Protein AF-A0A6L9QCZ8-F1 (afdb_monomer_lite)

Secondary structure (DSSP, 8-state):
-PPPP-HHHHHHHHTTSPPPS-------TTPPPTTHHHHHHHHHHHHHS-----PPPHHHHHHHHHHHHHHHHHHHHHHHHHHHHTTT--S----TTSPPPHHHHHHHHHHS-HHHHHHHHHHHHHHHHHHHHHHHHHHHHHHHHHHHHHHHHHHHHHHHHHHHHHHHHTT-HHHHHHHHHHHHHHHHHHHHHHHHHHHHHHHHTTS-PPSS-----EE-TTT--EES--TT--HHHHHHHHHHHHHHTT-HHHHHHHHHTS-TTTHHHHHHHHHHHHHHHHHHT-

Foldseek 3Di:
DDDDDDVVVVVVVPPPDPDPPPPPPDDDDDDDDPPVVVVVVVVCCVVPDDDDPDDQDPVNVVVCVVVVVVVVVVVVVVVVVVVVVPVPDDDDDDDDPDDDDPVRVVVVLVPDDPVVNVVVVVVVVVVVVVVVVVVVVVVVVVVVVVVVVVCVVCVVLLVLLVVLLVCLLVVNLVVSLVSVVVQCVVPNVVSLLSSLLNLLVLLVVLDPDDPDQDADWDQDPVVRDIHNDCPPPDPLLVLLVQLSRCSVRVVPVSNVVSQVPADPVCNSSNSSNNSNVSSVSNVVSD

Sequence (286 aa):
MAEPVDLDAVAQLLTGLPRGPWHVEYFGDEGYPQRVCNDAAIVVADTHQGGTGLRPTPEFIAAARTLVPRMADEIAALRAEVARLRAGEADDPGHENTEPTPAQWIRRWNDLPPERRLQVAAAREQNARTAYDCFLRNHEGQIAELRGRVEELQQPVRDAALAALDTMRAGHHAATDRALNQLRAQHGMAGITTALMHWCDAALDRMPIQDGPVRLSWVDTETGRIQDTDAGVPITERWACRLLTARANDDRDMFLDLIKAVPDEAIGAHVGAMVQMAACIIQEAA

pLDDT: mean 76.37, std 21.93, range [32.81, 98.19]

Structure (mmCIF, N/CA/C/O backbone):
data_AF-A0A6L9QCZ8-F1
#
_entry.id   AF-A0A6L9QCZ8-F1
#
loop_
_atom_site.group_PDB
_atom_site.id
_atom_site.type_symbol
_atom_site.label_atom_id
_atom_site.label_alt_id
_atom_site.label_comp_id
_atom_site.label_asym_id
_atom_site.label_entity_id
_atom_site.label_seq_id
_atom_site.pdbx_PDB_ins_code
_atom_site.Cartn_x
_atom_site.Cartn_y
_atom_site.Cartn_z
_atom_site.occupancy
_atom_site.B_iso_or_equiv
_atom_site.auth_seq_id
_atom_site.auth_comp_id
_atom_site.auth_asym_id
_atom_site.auth_atom_id
_atom_site.pdbx_PDB_model_num
ATOM 1 N N . MET A 1 1 ? -12.803 27.664 -29.468 1.00 37.38 1 MET A N 1
ATOM 2 C CA . MET A 1 1 ? -11.620 27.747 -30.348 1.00 37.38 1 MET A CA 1
ATOM 3 C C . MET A 1 1 ? -10.428 27.966 -29.447 1.00 37.38 1 MET A C 1
ATOM 5 O O . MET A 1 1 ? -10.410 28.979 -28.765 1.00 37.38 1 MET A O 1
ATOM 9 N N . ALA A 1 2 ? -9.540 26.981 -29.349 1.00 35.41 2 ALA A N 1
ATOM 10 C CA . ALA A 1 2 ? -8.298 27.119 -28.597 1.00 35.41 2 ALA A CA 1
ATOM 11 C C . ALA A 1 2 ? -7.229 27.699 -29.529 1.00 35.41 2 ALA A C 1
ATOM 13 O O . ALA A 1 2 ? -7.217 27.362 -30.715 1.00 35.41 2 ALA A O 1
ATOM 14 N N . GLU A 1 3 ? -6.386 28.588 -29.014 1.00 34.88 3 GLU A N 1
ATOM 15 C CA . GLU A 1 3 ? -5.249 29.099 -29.775 1.00 34.88 3 GLU A CA 1
ATOM 16 C C . GLU A 1 3 ? -4.251 27.972 -30.088 1.00 34.88 3 GLU A C 1
ATOM 18 O O . GLU A 1 3 ? -4.075 27.060 -29.273 1.00 34.88 3 GLU A O 1
ATOM 23 N N . PRO A 1 4 ? -3.617 28.004 -31.274 1.00 46.16 4 PRO A N 1
ATOM 24 C CA . PRO A 1 4 ? -2.570 27.058 -31.625 1.00 46.16 4 PRO A CA 1
ATOM 25 C C . PRO A 1 4 ? -1.351 27.258 -30.719 1.00 46.16 4 PRO A C 1
ATOM 27 O O . PRO A 1 4 ? -0.946 28.382 -30.434 1.00 46.16 4 PRO A O 1
ATOM 30 N N . VAL A 1 5 ? -0.775 26.144 -30.271 1.00 41.34 5 VAL A N 1
ATOM 31 C CA . VAL A 1 5 ? 0.415 26.139 -29.418 1.00 41.34 5 VAL A CA 1
ATOM 32 C C . VAL A 1 5 ? 1.623 26.597 -30.227 1.00 41.34 5 VAL A C 1
ATOM 34 O O . VAL A 1 5 ? 1.914 26.047 -31.289 1.00 41.34 5 VAL A O 1
ATOM 37 N N . ASP A 1 6 ? 2.329 27.587 -29.694 1.00 57.25 6 ASP A N 1
ATOM 38 C CA . ASP A 1 6 ? 3.583 28.091 -30.238 1.00 57.25 6 ASP A CA 1
ATOM 39 C C . ASP A 1 6 ? 4.725 27.112 -29.918 1.00 57.25 6 ASP A C 1
ATOM 41 O O . ASP A 1 6 ? 5.198 27.002 -28.783 1.00 57.25 6 ASP A O 1
ATOM 45 N N . LEU A 1 7 ? 5.134 26.355 -30.933 1.00 44.28 7 LEU A N 1
ATOM 46 C CA . LEU A 1 7 ? 6.154 25.314 -30.821 1.00 44.28 7 LEU A CA 1
ATOM 47 C C . LEU A 1 7 ? 7.559 25.892 -30.596 1.00 44.28 7 LEU A C 1
ATOM 49 O O . LEU A 1 7 ? 8.403 25.214 -30.005 1.00 44.28 7 LEU A O 1
ATOM 53 N N . ASP A 1 8 ?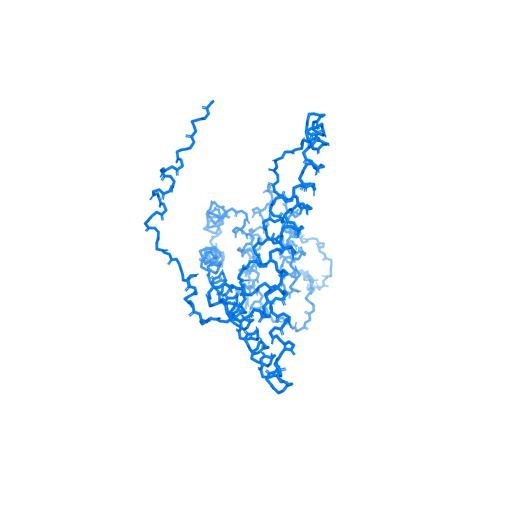 7.795 27.148 -30.978 1.00 53.41 8 ASP A N 1
ATOM 54 C CA . ASP A 1 8 ? 9.079 27.814 -30.764 1.00 53.41 8 ASP A CA 1
ATOM 55 C C . ASP A 1 8 ? 9.232 28.252 -29.298 1.00 53.41 8 ASP A C 1
ATOM 57 O O . ASP A 1 8 ? 10.318 28.138 -28.720 1.00 53.41 8 ASP A O 1
ATOM 61 N N . ALA A 1 9 ? 8.130 28.635 -28.641 1.00 47.19 9 ALA A N 1
ATOM 62 C CA . ALA A 1 9 ? 8.101 28.907 -27.201 1.00 47.19 9 ALA A CA 1
ATOM 63 C C . ALA A 1 9 ? 8.376 27.642 -26.361 1.00 47.19 9 ALA A C 1
ATOM 65 O O . ALA A 1 9 ? 9.072 27.693 -25.342 1.00 47.19 9 ALA A O 1
ATOM 66 N N . VAL A 1 10 ? 7.883 26.484 -26.814 1.00 41.53 10 VAL A N 1
ATOM 67 C CA . VAL A 1 10 ? 8.167 25.182 -26.187 1.00 41.53 10 VAL A CA 1
ATOM 68 C C . VAL A 1 10 ? 9.637 24.799 -26.368 1.00 41.53 10 VAL A C 1
ATOM 70 O O . VAL A 1 10 ? 10.276 24.360 -25.412 1.00 41.53 10 VAL A O 1
ATOM 73 N N . ALA A 1 11 ? 10.208 25.014 -27.555 1.00 46.44 11 ALA A N 1
ATOM 74 C CA . ALA A 1 11 ? 11.626 24.766 -27.804 1.00 46.44 11 ALA A CA 1
ATOM 75 C C . ALA A 1 11 ? 12.533 25.655 -26.930 1.00 46.44 11 ALA A C 1
ATOM 77 O O . ALA A 1 11 ? 13.519 25.167 -26.374 1.00 46.44 11 ALA A O 1
ATOM 78 N N . GLN A 1 12 ? 12.163 26.925 -26.725 1.00 49.88 12 GLN A N 1
ATOM 79 C CA . GLN A 1 12 ? 12.896 27.850 -25.853 1.00 49.88 12 GLN A CA 1
ATOM 80 C C . GLN A 1 12 ? 12.867 27.453 -24.370 1.00 49.88 12 GLN A C 1
ATOM 82 O O . GLN A 1 12 ? 13.891 27.571 -23.690 1.00 49.88 12 GLN A O 1
ATOM 87 N N . LEU A 1 13 ? 11.740 26.929 -23.877 1.00 44.09 13 LEU A N 1
ATOM 88 C CA . LEU A 1 13 ? 11.602 26.421 -22.505 1.00 44.09 13 LEU A CA 1
ATOM 89 C C . LEU A 1 13 ? 12.536 25.235 -22.205 1.00 44.09 13 LEU A C 1
ATOM 91 O O . LEU A 1 13 ? 12.934 25.035 -21.058 1.00 44.09 13 LEU A O 1
ATOM 95 N N . LEU A 1 14 ? 12.926 24.474 -23.230 1.00 42.50 14 LEU A N 1
ATOM 96 C CA . LEU A 1 14 ? 13.783 23.294 -23.090 1.00 42.50 14 LEU A CA 1
ATOM 97 C C . LEU A 1 14 ? 15.286 23.613 -23.154 1.00 42.50 14 LEU A C 1
ATOM 99 O O . LEU A 1 14 ? 16.105 22.793 -22.741 1.00 42.50 14 LEU A O 1
ATOM 103 N N . THR A 1 15 ? 15.670 24.811 -23.603 1.00 45.53 15 THR A N 1
ATOM 104 C CA . THR A 1 15 ? 17.081 25.206 -23.792 1.00 45.53 15 THR A CA 1
ATOM 105 C C . THR A 1 15 ? 17.874 25.452 -22.498 1.00 45.53 15 THR A C 1
ATOM 107 O O . THR A 1 15 ? 19.088 25.624 -22.565 1.00 45.53 15 THR A O 1
ATOM 110 N N . GLY A 1 16 ? 17.228 25.456 -21.326 1.00 39.44 16 GLY A N 1
ATOM 111 C CA . GLY A 1 16 ? 17.861 25.722 -20.022 1.00 39.44 16 GLY A CA 1
ATOM 112 C C . GLY A 1 16 ? 17.813 24.566 -19.019 1.00 39.44 16 GLY A C 1
ATOM 113 O O . GLY A 1 16 ? 18.278 24.722 -17.890 1.00 39.44 16 GLY A O 1
ATOM 114 N N . LEU A 1 17 ? 17.248 23.416 -19.396 1.00 34.69 17 LEU A N 1
ATOM 115 C CA . LEU A 1 17 ? 17.183 22.253 -18.513 1.00 34.69 17 LEU A CA 1
ATOM 116 C C . LEU A 1 17 ? 18.545 21.537 -18.503 1.00 34.69 17 LEU A C 1
ATOM 118 O O . LEU A 1 17 ? 19.056 21.202 -19.577 1.00 34.69 17 LEU A O 1
ATOM 122 N N . PRO A 1 18 ? 19.158 21.284 -17.329 1.00 36.62 18 PRO A N 1
ATOM 123 C CA . PRO A 1 18 ? 20.393 20.518 -17.266 1.00 36.62 18 PRO A CA 1
ATOM 124 C C . PRO A 1 18 ? 20.124 19.124 -17.830 1.00 36.62 18 PRO A C 1
ATOM 126 O O . PRO A 1 18 ? 19.241 18.401 -17.364 1.00 36.62 18 PRO A O 1
ATOM 129 N N . ARG A 1 19 ? 20.873 18.761 -18.874 1.00 42.38 19 ARG A N 1
ATOM 130 C CA . ARG A 1 19 ? 20.818 17.422 -19.459 1.00 42.38 19 ARG A CA 1
ATOM 131 C C . ARG A 1 19 ? 21.180 16.425 -18.356 1.00 42.38 19 ARG A C 1
ATOM 133 O O . ARG A 1 19 ? 22.283 16.483 -17.820 1.00 42.38 19 ARG A O 1
ATOM 140 N N . GLY A 1 20 ? 20.236 15.556 -17.988 1.00 38.66 20 GLY A N 1
ATOM 141 C CA . GLY A 1 20 ? 20.477 14.467 -17.037 1.00 38.66 20 GLY A CA 1
ATOM 142 C C . GLY A 1 20 ? 21.581 13.512 -17.527 1.00 38.66 20 GLY A C 1
ATOM 143 O O . GLY A 1 20 ? 21.988 13.603 -18.686 1.00 38.66 20 GLY A O 1
ATOM 144 N N . PRO A 1 21 ? 22.051 12.571 -16.687 1.00 36.91 21 PRO A N 1
ATOM 145 C CA . PRO A 1 21 ? 23.281 11.784 -16.887 1.00 36.91 21 PRO A CA 1
ATOM 146 C C . PRO A 1 21 ? 23.244 10.761 -18.046 1.00 36.91 21 PRO A C 1
ATOM 148 O O . PRO A 1 21 ? 24.062 9.851 -18.107 1.00 36.91 21 PRO A O 1
ATOM 151 N N . TRP A 1 22 ? 22.325 10.903 -18.998 1.00 40.84 22 TRP A N 1
ATOM 152 C CA . TRP A 1 22 ? 22.098 9.975 -20.109 1.00 40.84 22 TRP A CA 1
ATOM 153 C C . TRP A 1 22 ? 22.944 10.262 -21.354 1.00 40.84 22 TRP A C 1
ATOM 155 O O . TRP A 1 22 ? 22.643 9.758 -22.434 1.00 40.84 22 TRP A O 1
ATOM 165 N N . HIS A 1 23 ? 24.021 11.035 -21.224 1.00 34.97 23 HIS A N 1
ATOM 166 C CA . HIS A 1 23 ? 25.076 11.031 -22.231 1.00 34.97 23 HIS A CA 1
ATOM 167 C C . HIS A 1 23 ? 26.063 9.916 -21.883 1.00 34.97 23 HIS A C 1
ATOM 169 O O . HIS A 1 23 ? 27.012 10.115 -21.132 1.00 34.97 23 HIS A O 1
ATOM 175 N N . VAL A 1 24 ? 25.832 8.724 -22.436 1.00 32.81 24 VAL A N 1
ATOM 176 C CA . VAL A 1 24 ? 26.915 7.750 -22.585 1.00 32.81 24 VAL A CA 1
ATOM 177 C C . VAL A 1 24 ? 27.852 8.340 -23.633 1.00 32.81 24 VAL A C 1
ATOM 179 O O . VAL A 1 24 ? 27.564 8.309 -24.830 1.00 32.81 24 VAL A O 1
ATOM 182 N N . GLU A 1 25 ? 28.930 8.973 -23.178 1.00 33.19 25 GLU A N 1
ATOM 183 C CA . GLU A 1 25 ? 30.043 9.312 -24.052 1.00 33.19 25 GLU A CA 1
ATOM 184 C C . GLU A 1 25 ? 30.599 8.019 -24.658 1.00 33.19 25 GLU A C 1
ATOM 186 O O . GLU A 1 25 ? 30.837 7.030 -23.966 1.00 33.19 25 GLU A O 1
ATOM 191 N N . TYR A 1 26 ? 30.713 8.046 -25.984 1.00 35.44 26 TYR A N 1
ATOM 192 C CA . TYR A 1 26 ? 31.486 7.161 -26.848 1.00 35.44 26 TYR A CA 1
ATOM 193 C C . TYR A 1 26 ? 32.427 6.178 -26.125 1.00 35.44 26 TYR A C 1
ATOM 195 O O . TYR A 1 26 ? 33.439 6.576 -25.553 1.00 35.44 26 TYR A O 1
ATOM 203 N N . PHE A 1 27 ? 32.178 4.878 -26.292 1.00 34.16 27 PHE A N 1
ATOM 204 C CA . PHE A 1 27 ? 33.212 3.851 -26.152 1.00 34.16 27 PHE A CA 1
ATOM 205 C C . PHE A 1 27 ? 33.521 3.251 -27.530 1.00 34.16 27 PHE A C 1
ATOM 207 O O . PHE A 1 27 ? 32.995 2.201 -27.880 1.00 34.16 27 PHE A O 1
ATOM 214 N N . GLY A 1 28 ? 34.391 3.935 -28.283 1.00 36.78 28 GLY A N 1
ATOM 215 C CA . GLY A 1 28 ? 35.202 3.380 -29.378 1.00 36.78 28 GLY A CA 1
ATOM 216 C C . GLY A 1 28 ? 34.497 2.925 -30.667 1.00 36.78 28 GLY A C 1
ATOM 217 O O . GLY A 1 28 ? 33.321 2.573 -30.692 1.00 36.78 28 GLY A O 1
ATOM 218 N N . ASP A 1 29 ? 35.279 2.886 -31.747 1.00 35.28 29 ASP A N 1
ATOM 219 C CA . ASP A 1 29 ? 34.867 2.738 -33.155 1.00 35.28 29 ASP A CA 1
ATOM 220 C C . ASP A 1 29 ? 34.261 1.370 -33.567 1.00 35.28 29 ASP A C 1
ATOM 222 O O . ASP A 1 29 ? 34.175 1.064 -34.754 1.00 35.28 29 ASP A O 1
ATOM 226 N N . GLU A 1 30 ? 33.802 0.526 -32.632 1.00 42.16 30 GLU A N 1
ATOM 227 C CA . GLU A 1 30 ? 33.241 -0.804 -32.955 1.00 42.16 30 GLU A CA 1
ATOM 228 C C . GLU A 1 30 ? 31.900 -1.158 -32.261 1.00 42.16 30 GLU A C 1
ATOM 230 O O . GLU A 1 30 ? 31.496 -2.328 -32.221 1.00 42.16 30 GLU A O 1
ATOM 235 N N . GLY A 1 31 ? 31.143 -0.192 -31.737 1.00 35.81 31 GLY A N 1
ATOM 236 C CA . GLY A 1 31 ? 29.788 -0.423 -31.200 1.00 35.81 31 GLY A CA 1
ATOM 237 C C . GLY A 1 31 ? 28.705 -0.540 -32.288 1.00 35.81 31 GLY A C 1
ATOM 238 O O . GLY A 1 31 ? 28.687 0.250 -33.219 1.00 35.81 31 GLY A O 1
ATOM 239 N N . TYR A 1 32 ? 27.789 -1.514 -32.182 1.00 37.22 32 TYR A N 1
ATOM 240 C CA . TYR A 1 32 ? 26.568 -1.577 -33.014 1.00 37.22 32 TYR A CA 1
ATOM 241 C C . TYR A 1 32 ? 25.537 -0.535 -32.507 1.00 37.22 32 TYR A C 1
ATOM 243 O O . TYR A 1 32 ? 25.507 -0.270 -31.301 1.00 37.22 32 TYR A O 1
ATOM 251 N N . PRO A 1 33 ? 24.669 0.024 -33.369 1.00 40.56 33 PRO A N 1
ATOM 252 C CA . PRO A 1 33 ? 23.825 1.178 -33.060 1.00 40.56 33 PRO A CA 1
ATOM 253 C C . PRO A 1 33 ? 22.675 0.877 -32.094 1.00 40.56 33 PRO A C 1
ATOM 255 O O . PRO A 1 33 ? 21.967 -0.125 -32.202 1.00 40.56 33 PRO A O 1
ATOM 258 N N . GLN A 1 34 ? 22.381 1.869 -31.252 1.00 37.72 34 GLN A N 1
ATOM 259 C CA . GLN A 1 34 ? 21.187 2.035 -30.408 1.00 37.72 34 GLN A CA 1
ATOM 260 C C . GLN A 1 34 ? 19.823 2.026 -31.154 1.00 37.72 34 GLN A C 1
ATOM 262 O O . GLN A 1 34 ? 18.820 2.476 -30.604 1.00 37.72 34 GLN A O 1
ATOM 267 N N . ARG A 1 35 ? 19.723 1.537 -32.398 1.00 41.06 35 ARG A N 1
ATOM 268 C CA . ARG A 1 35 ? 18.498 1.667 -33.217 1.00 41.06 35 ARG A CA 1
ATOM 269 C C . ARG A 1 35 ? 17.510 0.504 -33.118 1.00 41.06 35 ARG A C 1
ATOM 271 O O . ARG A 1 35 ? 16.327 0.710 -33.351 1.00 41.06 35 ARG A O 1
ATOM 278 N N . VAL A 1 36 ? 17.921 -0.677 -32.655 1.00 36.06 36 VAL A N 1
ATOM 279 C CA . VAL A 1 36 ? 16.995 -1.827 -32.555 1.00 36.06 36 VAL A CA 1
ATOM 280 C C . VAL A 1 36 ? 15.983 -1.672 -31.407 1.00 36.06 36 VAL A C 1
ATOM 282 O O . VAL A 1 36 ? 14.857 -2.151 -31.513 1.00 36.06 36 VAL A O 1
ATOM 285 N N . CYS A 1 37 ? 16.323 -0.939 -30.343 1.00 33.62 37 CYS A N 1
ATOM 286 C CA . CYS A 1 37 ? 15.394 -0.709 -29.231 1.00 33.62 37 CYS A CA 1
ATOM 287 C C . CYS A 1 37 ? 14.436 0.475 -29.457 1.00 33.62 37 CYS A C 1
ATOM 289 O O . CYS A 1 37 ? 13.433 0.565 -28.756 1.00 33.62 37 CYS A O 1
ATOM 291 N N . ASN A 1 38 ? 14.706 1.355 -30.431 1.00 38.62 38 ASN A N 1
ATOM 292 C CA . ASN A 1 38 ? 13.861 2.525 -30.699 1.00 38.62 38 ASN A CA 1
ATOM 293 C C . ASN A 1 38 ? 12.813 2.254 -31.796 1.00 38.62 38 ASN A C 1
ATOM 295 O O . ASN A 1 38 ? 11.677 2.704 -31.676 1.00 38.62 38 ASN A O 1
ATOM 299 N N . ASP A 1 39 ? 13.123 1.427 -32.799 1.00 40.47 39 ASP A N 1
ATOM 300 C CA . ASP A 1 39 ? 12.181 1.142 -33.895 1.00 40.47 39 ASP A CA 1
ATOM 301 C C . ASP A 1 39 ? 11.021 0.225 -33.460 1.00 40.47 39 ASP A C 1
ATOM 303 O O . ASP A 1 39 ? 9.885 0.407 -33.894 1.00 40.47 39 ASP A O 1
ATOM 307 N N . ALA A 1 40 ? 11.251 -0.704 -32.525 1.00 35.16 40 ALA A N 1
ATOM 308 C CA . ALA A 1 40 ? 10.175 -1.507 -31.935 1.00 35.16 40 ALA A CA 1
ATOM 309 C C . ALA A 1 40 ? 9.272 -0.678 -30.998 1.00 35.16 40 ALA A C 1
ATOM 311 O O . ALA A 1 40 ? 8.071 -0.928 -30.924 1.00 35.16 40 ALA A O 1
ATOM 312 N N . ALA A 1 41 ? 9.824 0.337 -30.325 1.00 38.56 41 ALA A N 1
ATOM 313 C CA . ALA A 1 41 ? 9.064 1.236 -29.460 1.00 38.56 41 ALA A CA 1
ATOM 314 C C . ALA A 1 41 ? 8.231 2.251 -30.266 1.00 38.56 41 ALA A C 1
ATOM 316 O O . ALA A 1 41 ? 7.095 2.525 -29.890 1.00 38.56 41 ALA A O 1
ATOM 317 N N . ILE A 1 42 ? 8.743 2.739 -31.404 1.00 41.84 42 ILE A N 1
ATOM 318 C CA . ILE A 1 42 ? 8.018 3.618 -32.340 1.00 41.84 42 ILE A CA 1
ATOM 319 C C . ILE A 1 42 ? 6.903 2.856 -33.059 1.00 41.84 42 ILE A C 1
ATOM 321 O O . ILE A 1 42 ? 5.784 3.353 -33.138 1.00 41.84 42 ILE A O 1
ATOM 325 N N . VAL A 1 43 ? 7.154 1.618 -33.495 1.00 41.38 43 VAL A N 1
ATOM 326 C CA . VAL A 1 43 ? 6.102 0.780 -34.085 1.00 41.38 43 VAL A CA 1
ATOM 327 C C . VAL A 1 43 ? 5.024 0.460 -33.043 1.00 41.38 43 VAL A C 1
ATOM 329 O O . VAL A 1 43 ? 3.846 0.584 -33.350 1.00 41.38 43 VAL A O 1
ATOM 332 N N . VAL A 1 44 ? 5.362 0.144 -31.787 1.00 38.59 44 VAL A N 1
ATOM 333 C CA . VAL A 1 44 ? 4.360 -0.122 -30.730 1.00 38.59 44 VAL A CA 1
ATOM 334 C C . VAL A 1 44 ? 3.612 1.147 -30.283 1.00 38.59 44 VAL A C 1
ATOM 336 O O . VAL A 1 44 ? 2.414 1.067 -29.999 1.00 38.59 44 VAL A O 1
ATOM 339 N N . ALA A 1 45 ? 4.261 2.315 -30.290 1.00 39.94 45 ALA A N 1
ATOM 340 C CA . ALA A 1 45 ? 3.619 3.604 -30.023 1.00 39.94 45 ALA A CA 1
ATOM 341 C C . ALA A 1 45 ? 2.618 3.998 -31.129 1.00 39.94 45 ALA A C 1
ATOM 343 O O . ALA A 1 45 ? 1.484 4.356 -30.807 1.00 39.94 45 ALA A O 1
ATOM 344 N N . ASP A 1 46 ? 2.974 3.824 -32.409 1.00 44.53 46 ASP A N 1
ATOM 345 C CA . ASP A 1 46 ? 2.067 4.052 -33.550 1.0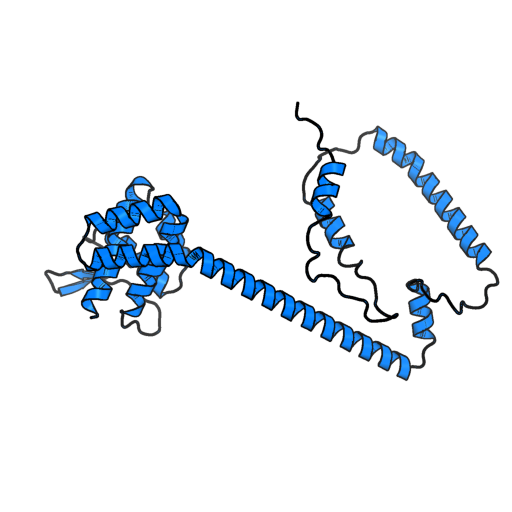0 44.53 46 ASP A CA 1
ATOM 346 C C . ASP A 1 46 ? 0.920 3.031 -33.604 1.00 44.53 46 ASP A C 1
ATOM 348 O O . ASP A 1 46 ? -0.179 3.336 -34.071 1.00 44.53 46 ASP A O 1
ATOM 352 N N . THR A 1 47 ? 1.141 1.812 -33.101 1.00 44.56 47 THR A N 1
ATOM 353 C CA . THR A 1 47 ? 0.121 0.756 -33.165 1.00 44.56 47 THR A CA 1
ATOM 354 C C . THR A 1 47 ? -0.938 0.886 -32.058 1.00 44.56 47 THR A C 1
ATOM 356 O O . THR A 1 47 ? -2.073 0.447 -32.258 1.00 44.56 47 THR A O 1
ATOM 359 N N . HIS A 1 48 ? -0.626 1.475 -30.891 1.00 43.19 48 HIS A N 1
ATOM 360 C CA . HIS A 1 48 ? -1.474 1.295 -29.698 1.00 43.19 48 HIS A CA 1
ATOM 361 C C . HIS A 1 48 ? -1.830 2.532 -28.865 1.00 43.19 48 HIS A C 1
ATOM 363 O O . HIS A 1 48 ? -2.512 2.372 -27.851 1.00 43.19 48 HIS A O 1
ATOM 369 N N . GLN A 1 49 ? -1.510 3.758 -29.294 1.00 42.62 49 GLN A N 1
ATOM 370 C CA . GLN A 1 49 ? -2.013 4.965 -28.614 1.00 42.62 49 GLN A CA 1
ATOM 371 C C . GLN A 1 49 ? -2.689 5.983 -29.553 1.00 42.62 49 GLN A C 1
ATOM 373 O O . GLN A 1 49 ? -2.299 7.135 -29.649 1.00 42.62 49 GLN A O 1
ATOM 378 N N . GLY A 1 50 ? -3.784 5.545 -30.188 1.00 40.75 50 GLY A N 1
ATOM 379 C CA . GLY A 1 50 ? -5.018 6.334 -30.337 1.00 40.75 50 GLY A CA 1
ATOM 380 C C . GLY A 1 50 ? -5.016 7.616 -31.185 1.00 40.75 50 GLY A C 1
ATOM 381 O O . GLY A 1 50 ? -4.873 8.715 -30.662 1.00 40.75 50 GLY A O 1
ATOM 382 N N . GLY A 1 51 ? -5.432 7.472 -32.450 1.00 41.72 51 GLY A N 1
ATOM 383 C CA . GLY A 1 51 ? -6.093 8.518 -33.246 1.00 41.72 51 GLY A CA 1
ATOM 384 C C . GLY A 1 51 ? -5.760 8.393 -34.735 1.00 41.72 51 GLY A C 1
ATOM 385 O O . GLY A 1 51 ? -4.830 9.014 -35.214 1.00 41.72 51 GLY A O 1
ATOM 386 N N . THR A 1 52 ? -6.465 7.626 -35.562 1.00 43.09 52 THR A N 1
ATOM 387 C CA . THR A 1 52 ? -7.892 7.770 -35.863 1.00 43.09 52 THR A CA 1
ATOM 388 C C . THR A 1 52 ? -8.376 6.531 -36.621 1.00 43.09 52 THR A C 1
ATOM 390 O O . THR A 1 52 ? -7.693 6.009 -37.500 1.00 43.09 52 THR A O 1
ATOM 393 N N . GLY A 1 53 ? -9.580 6.058 -36.302 1.00 46.06 53 GLY A N 1
ATOM 394 C CA . GLY A 1 53 ? -10.268 5.024 -37.071 1.00 46.06 53 GLY A CA 1
ATOM 395 C C . GLY A 1 53 ? -10.694 5.525 -38.451 1.00 46.06 53 GLY A C 1
ATOM 396 O O . GLY A 1 53 ? -11.868 5.816 -38.667 1.00 46.06 53 GLY A O 1
ATOM 397 N N . LEU A 1 54 ? -9.760 5.602 -39.395 1.00 40.81 54 LEU A N 1
ATOM 398 C CA . LEU A 1 54 ? -10.058 5.850 -40.800 1.00 40.81 54 LEU A CA 1
ATOM 399 C C . LEU A 1 54 ? -9.913 4.545 -41.582 1.00 40.81 54 LEU A C 1
ATOM 401 O O . LEU A 1 54 ? -8.822 4.003 -41.745 1.00 40.81 54 LEU A O 1
ATOM 405 N N . ARG A 1 55 ? -11.040 4.039 -42.098 1.00 45.88 55 ARG A N 1
ATOM 406 C CA . ARG A 1 55 ? -11.002 3.100 -43.226 1.00 45.88 55 ARG A CA 1
ATOM 407 C C . ARG A 1 55 ? -10.258 3.801 -44.372 1.00 45.88 55 ARG A C 1
ATOM 409 O O . ARG A 1 55 ? -10.570 4.967 -44.623 1.00 45.88 55 ARG A O 1
ATOM 416 N N . PRO A 1 56 ? -9.314 3.136 -45.063 1.00 51.47 56 PRO A N 1
ATOM 417 C CA . PRO A 1 56 ? -8.607 3.754 -46.176 1.00 51.47 56 PRO A CA 1
ATOM 418 C C . PRO A 1 56 ? -9.633 4.234 -47.200 1.00 51.47 56 PRO A C 1
ATOM 420 O O . PRO A 1 56 ? -10.496 3.465 -47.634 1.00 51.47 56 PRO A O 1
ATOM 423 N N . THR A 1 57 ? -9.586 5.523 -47.526 1.00 57.06 57 THR A N 1
ATOM 424 C CA . THR A 1 57 ? -10.564 6.106 -48.440 1.00 57.06 57 THR A CA 1
ATOM 425 C C . THR A 1 57 ? -10.334 5.554 -49.855 1.00 57.06 57 THR A C 1
ATOM 427 O O . THR A 1 57 ? -9.212 5.143 -50.186 1.00 57.06 57 THR A O 1
ATOM 430 N N . PRO A 1 58 ? -11.366 5.503 -50.717 1.00 60.56 58 PRO A N 1
ATOM 431 C CA . PRO A 1 58 ? -11.207 5.080 -52.109 1.00 60.56 58 PRO A CA 1
ATOM 432 C C . PRO A 1 58 ? -10.088 5.834 -52.846 1.00 60.56 58 PRO A C 1
ATOM 434 O O . PRO A 1 58 ? -9.404 5.245 -53.683 1.00 60.56 58 PRO A O 1
ATOM 437 N N . GLU A 1 59 ? -9.842 7.095 -52.485 1.00 56.56 59 GLU A N 1
ATOM 438 C CA . GLU A 1 59 ? -8.763 7.921 -53.030 1.00 56.56 59 GLU A CA 1
ATOM 439 C C . GLU A 1 59 ? -7.373 7.431 -52.597 1.00 56.56 59 GLU A C 1
ATOM 441 O O . GLU A 1 59 ? -6.470 7.365 -53.430 1.00 56.56 59 GLU A O 1
ATOM 446 N N . PHE A 1 60 ? -7.197 7.008 -51.337 1.00 56.09 60 PHE A N 1
ATOM 447 C CA . PHE A 1 60 ? -5.943 6.403 -50.867 1.00 56.09 60 PHE A CA 1
ATOM 448 C C . PHE A 1 60 ? -5.650 5.084 -51.596 1.00 56.09 60 PHE A C 1
ATOM 450 O O . PHE A 1 60 ? -4.525 4.841 -52.031 1.00 56.09 60 PHE A O 1
ATOM 457 N N . ILE A 1 61 ? -6.675 4.250 -51.800 1.00 57.34 61 ILE A N 1
ATOM 458 C CA . ILE A 1 61 ? -6.541 2.975 -52.522 1.00 57.34 61 ILE A CA 1
ATOM 459 C C . ILE A 1 61 ? -6.207 3.217 -54.002 1.00 57.34 61 ILE A C 1
ATOM 461 O O . ILE A 1 61 ? -5.371 2.512 -54.569 1.00 57.34 61 ILE A O 1
ATOM 465 N N . ALA A 1 62 ? -6.827 4.217 -54.633 1.00 60.66 62 ALA A N 1
ATOM 466 C CA . ALA A 1 62 ? -6.534 4.592 -56.013 1.00 60.66 62 ALA A CA 1
ATOM 467 C C . ALA A 1 62 ? -5.105 5.141 -56.169 1.00 60.66 62 ALA A C 1
ATOM 469 O O . ALA A 1 62 ? -4.386 4.706 -57.069 1.00 60.66 62 ALA A O 1
ATOM 470 N N . ALA A 1 63 ? -4.659 6.010 -55.255 1.00 52.09 63 ALA A N 1
ATOM 471 C CA . ALA A 1 63 ? -3.301 6.548 -55.250 1.00 52.09 63 ALA A CA 1
ATOM 472 C C . ALA A 1 63 ? -2.247 5.452 -55.017 1.00 52.09 63 ALA A C 1
ATOM 474 O O . ALA A 1 63 ? -1.257 5.379 -55.748 1.00 52.09 63 ALA A O 1
ATOM 475 N N . ALA A 1 64 ? -2.485 4.539 -54.069 1.00 48.38 64 ALA A N 1
ATOM 476 C CA . ALA A 1 64 ? -1.592 3.413 -53.802 1.00 48.38 64 ALA A CA 1
ATOM 477 C C . ALA A 1 64 ? -1.460 2.476 -55.017 1.00 48.38 64 ALA A C 1
ATOM 479 O O . ALA A 1 64 ? -0.355 2.048 -55.347 1.00 48.38 64 ALA A O 1
ATOM 480 N N . ARG A 1 65 ? -2.556 2.218 -55.747 1.00 58.06 65 ARG A N 1
ATOM 481 C CA . ARG A 1 65 ? -2.539 1.397 -56.975 1.00 58.06 65 ARG A CA 1
ATOM 482 C C . ARG A 1 65 ? -1.689 1.989 -58.098 1.00 58.06 65 ARG A C 1
ATOM 484 O O . ARG A 1 65 ? -1.189 1.232 -58.921 1.00 58.06 65 ARG A O 1
ATOM 491 N N . THR A 1 66 ? -1.510 3.307 -58.127 1.00 60.59 66 THR A N 1
ATOM 492 C CA . THR A 1 66 ? -0.642 3.981 -59.104 1.00 60.59 66 THR A CA 1
ATOM 493 C C . THR A 1 66 ? 0.790 4.172 -58.615 1.00 60.59 66 THR A C 1
ATOM 495 O O . THR A 1 66 ? 1.727 4.064 -59.402 1.00 60.59 66 THR A O 1
ATOM 498 N N . LEU A 1 67 ? 0.979 4.439 -57.321 1.00 49.09 67 LEU A N 1
ATOM 499 C CA . LEU A 1 67 ? 2.287 4.777 -56.766 1.00 49.09 67 LEU A CA 1
ATOM 500 C C . LEU A 1 67 ? 3.151 3.530 -56.547 1.00 49.09 67 LEU A C 1
ATOM 502 O O . LEU A 1 67 ? 4.345 3.552 -56.824 1.00 49.09 67 LEU A O 1
ATOM 506 N N . VAL A 1 68 ? 2.544 2.425 -56.103 1.00 54.00 68 VAL A N 1
ATOM 507 C CA . VAL A 1 68 ? 3.277 1.201 -55.750 1.00 54.00 68 VAL A CA 1
ATOM 508 C C . VAL A 1 68 ? 3.971 0.553 -56.958 1.00 54.00 68 VAL A C 1
ATOM 510 O O . VAL A 1 68 ? 5.153 0.240 -56.831 1.00 54.00 68 VAL A O 1
ATOM 513 N N . PRO A 1 69 ? 3.335 0.393 -58.138 1.00 65.56 69 PRO A N 1
ATOM 514 C CA . PRO A 1 69 ? 4.029 -0.133 -59.317 1.00 65.56 69 PRO A CA 1
ATOM 515 C C . PRO A 1 69 ? 5.187 0.764 -59.764 1.00 65.56 69 PRO A C 1
ATOM 517 O O . PRO A 1 69 ? 6.275 0.275 -60.042 1.00 65.56 69 PRO A O 1
ATOM 520 N N . ARG A 1 70 ? 4.997 2.088 -59.726 1.00 59.53 70 ARG A N 1
ATOM 521 C CA . ARG A 1 70 ? 6.042 3.052 -60.088 1.00 59.53 70 ARG A CA 1
ATOM 522 C C . ARG A 1 70 ? 7.233 3.008 -59.125 1.00 59.53 70 ARG A C 1
ATOM 524 O O . ARG A 1 70 ? 8.373 3.043 -59.572 1.00 59.53 70 ARG A O 1
ATOM 531 N N . MET A 1 71 ? 6.985 2.878 -57.822 1.00 51.19 71 MET A N 1
ATOM 532 C CA . MET A 1 71 ? 8.051 2.680 -56.835 1.00 51.19 71 MET A CA 1
ATOM 533 C C . MET A 1 71 ? 8.767 1.339 -57.035 1.00 51.19 71 MET A C 1
ATOM 535 O O . MET A 1 71 ? 9.977 1.263 -56.849 1.00 51.19 71 MET A O 1
ATOM 539 N N . ALA A 1 72 ? 8.048 0.285 -57.433 1.00 57.53 72 ALA A N 1
ATOM 540 C CA . ALA A 1 72 ? 8.654 -1.010 -57.731 1.00 57.53 72 ALA A CA 1
ATOM 541 C C . ALA A 1 72 ? 9.588 -0.936 -58.951 1.00 57.53 72 ALA A C 1
ATOM 543 O O . ALA A 1 72 ? 10.699 -1.469 -58.896 1.00 57.53 72 ALA A O 1
ATOM 544 N N . ASP A 1 73 ? 9.183 -0.219 -59.998 1.00 69.81 73 ASP A N 1
ATOM 545 C CA . ASP A 1 73 ? 9.998 0.010 -61.193 1.00 69.81 73 ASP A CA 1
ATOM 546 C C . ASP A 1 73 ? 11.215 0.901 -60.894 1.00 69.81 73 ASP A C 1
ATOM 548 O O . ASP A 1 73 ? 12.329 0.595 -61.321 1.00 69.81 73 ASP A O 1
ATOM 552 N N . GLU A 1 74 ? 11.044 1.956 -60.090 1.00 60.91 74 GLU A N 1
ATOM 553 C CA . GLU A 1 74 ? 12.148 2.812 -59.631 1.00 60.91 74 GLU A CA 1
ATOM 554 C C . GLU A 1 74 ? 13.151 2.015 -58.772 1.00 60.91 74 GLU A C 1
ATOM 556 O O . GLU A 1 74 ? 14.361 2.126 -58.968 1.00 60.91 74 GLU A O 1
ATOM 561 N N . ILE A 1 75 ? 12.684 1.125 -57.889 1.00 59.50 75 ILE A N 1
ATOM 562 C CA . ILE A 1 75 ? 13.554 0.235 -57.100 1.00 59.50 75 ILE A CA 1
ATOM 563 C C . ILE A 1 75 ? 14.278 -0.780 -57.995 1.00 59.50 75 ILE A C 1
ATOM 565 O O . ILE A 1 75 ? 15.458 -1.060 -57.771 1.00 59.50 75 ILE A O 1
ATOM 569 N N . ALA A 1 76 ? 13.605 -1.342 -59.001 1.00 68.94 76 ALA A N 1
ATOM 570 C CA . ALA A 1 76 ? 14.221 -2.272 -59.945 1.00 68.94 76 ALA A CA 1
ATOM 571 C C . ALA A 1 76 ? 15.312 -1.584 -60.782 1.00 68.94 76 ALA A C 1
ATOM 573 O O . ALA A 1 76 ? 16.404 -2.136 -60.933 1.00 68.94 76 ALA A O 1
ATOM 574 N N . ALA A 1 77 ? 15.058 -0.356 -61.239 1.00 71.38 77 ALA A N 1
ATOM 575 C CA . ALA A 1 77 ? 16.029 0.464 -61.954 1.00 71.38 77 ALA A CA 1
ATOM 576 C C . ALA A 1 77 ? 17.231 0.829 -61.071 1.00 71.38 77 ALA A C 1
ATOM 578 O O . ALA A 1 77 ? 18.371 0.658 -61.493 1.00 71.38 77 ALA A O 1
ATOM 579 N N . LEU A 1 78 ? 16.999 1.237 -59.819 1.00 60.03 78 LEU A N 1
ATOM 580 C CA . LEU A 1 78 ? 18.072 1.540 -58.868 1.00 60.03 78 LEU A CA 1
ATOM 581 C C . LEU A 1 78 ? 18.921 0.305 -58.544 1.00 60.03 78 LEU A C 1
ATOM 583 O O . LEU A 1 78 ? 20.137 0.407 -58.426 1.00 60.03 78 LEU A O 1
ATOM 587 N N . ARG A 1 79 ? 18.315 -0.884 -58.441 1.00 59.56 79 ARG A N 1
ATOM 588 C CA . ARG A 1 79 ? 19.052 -2.138 -58.209 1.00 59.56 79 ARG A CA 1
ATOM 589 C C . ARG A 1 79 ? 19.869 -2.570 -59.418 1.00 59.56 79 ARG A C 1
ATOM 591 O O . ARG A 1 79 ? 21.007 -3.002 -59.246 1.00 59.56 79 ARG A O 1
ATOM 598 N N . ALA A 1 80 ? 19.309 -2.452 -60.618 1.00 72.62 80 ALA A N 1
ATOM 599 C CA . ALA A 1 80 ? 20.039 -2.714 -61.852 1.00 72.62 80 ALA A CA 1
ATOM 600 C C . ALA A 1 80 ? 21.208 -1.733 -62.014 1.00 72.62 80 ALA A C 1
ATOM 602 O O . ALA A 1 80 ? 22.304 -2.138 -62.393 1.00 72.62 80 ALA A O 1
ATOM 603 N N . GLU A 1 81 ? 21.003 -0.471 -61.639 1.00 64.06 81 GLU A N 1
ATOM 604 C CA . GLU A 1 81 ? 22.044 0.547 -61.658 1.00 64.06 81 GLU A CA 1
ATOM 605 C C . GLU A 1 81 ? 23.133 0.276 -60.610 1.00 64.06 81 GLU A C 1
ATOM 607 O O . GLU A 1 81 ? 24.312 0.323 -60.942 1.00 64.06 81 GLU A O 1
ATOM 612 N N . VAL A 1 82 ? 22.784 -0.136 -59.385 1.00 58.09 82 VAL A N 1
ATOM 613 C CA . VAL A 1 82 ? 23.763 -0.575 -58.369 1.00 58.09 82 VAL A CA 1
ATOM 614 C C . VAL A 1 82 ? 24.552 -1.801 -58.839 1.00 58.09 82 VAL A C 1
ATOM 616 O O . VAL A 1 82 ? 25.764 -1.863 -58.645 1.00 58.09 82 VAL A O 1
ATOM 619 N N . ALA A 1 83 ? 23.898 -2.771 -59.481 1.00 63.22 83 ALA A N 1
ATOM 620 C CA . ALA A 1 83 ? 24.567 -3.956 -60.018 1.00 63.22 83 ALA A CA 1
ATOM 621 C C . ALA A 1 83 ? 25.514 -3.610 -61.177 1.00 63.22 83 ALA A C 1
ATOM 623 O O . ALA A 1 83 ? 26.615 -4.152 -61.257 1.00 63.22 83 ALA A O 1
ATOM 624 N N . ARG A 1 84 ? 25.113 -2.676 -62.046 1.00 83.75 84 ARG A N 1
ATOM 625 C CA . ARG A 1 84 ? 25.953 -2.147 -63.124 1.00 83.75 84 ARG A CA 1
ATOM 626 C C . ARG A 1 84 ? 27.162 -1.396 -62.571 1.00 83.75 84 ARG A C 1
ATOM 628 O O . ARG A 1 84 ? 28.268 -1.601 -63.054 1.00 83.75 84 ARG A O 1
ATOM 635 N N . LEU A 1 85 ? 26.955 -0.540 -61.572 1.00 60.88 85 LEU A N 1
ATOM 636 C CA . LEU A 1 85 ? 28.017 0.251 -60.948 1.00 60.88 85 LEU A CA 1
ATOM 637 C C . LEU A 1 85 ? 29.049 -0.632 -60.230 1.00 60.88 85 LEU A C 1
ATOM 639 O O . LEU A 1 85 ? 30.231 -0.319 -60.267 1.00 60.88 85 LEU A O 1
ATOM 643 N N . ARG A 1 86 ? 28.622 -1.769 -59.665 1.00 55.47 86 ARG A N 1
ATOM 644 C CA . ARG A 1 86 ? 29.491 -2.743 -58.977 1.00 55.47 86 ARG A CA 1
ATOM 645 C C . ARG A 1 86 ? 30.196 -3.740 -59.898 1.00 55.47 86 ARG A C 1
ATOM 647 O O . ARG A 1 86 ? 30.990 -4.558 -59.434 1.00 55.47 86 ARG A O 1
ATOM 654 N N . ALA A 1 87 ? 29.919 -3.708 -61.198 1.00 60.47 87 ALA A N 1
ATOM 655 C CA . ALA A 1 87 ? 30.569 -4.586 -62.159 1.00 60.47 87 ALA A CA 1
ATOM 656 C C . ALA A 1 87 ? 32.001 -4.092 -62.438 1.00 60.47 87 ALA A C 1
ATOM 658 O O . ALA A 1 87 ? 32.226 -3.276 -63.329 1.00 60.47 87 ALA A O 1
ATOM 659 N N . GLY A 1 88 ? 32.967 -4.595 -61.664 1.00 63.31 88 GLY A N 1
ATOM 660 C CA . GLY A 1 88 ? 34.398 -4.299 -61.823 1.00 63.31 88 GLY A CA 1
ATOM 661 C C . GLY A 1 88 ? 35.096 -3.765 -60.571 1.00 63.31 88 GLY A C 1
ATOM 662 O O . GLY A 1 88 ? 36.301 -3.527 -60.619 1.00 63.31 88 GLY A O 1
ATOM 663 N N . GLU A 1 89 ? 34.380 -3.598 -59.457 1.00 53.12 89 GLU A N 1
ATOM 664 C CA . GLU A 1 89 ? 35.003 -3.285 -58.169 1.00 53.12 89 GLU A CA 1
ATOM 665 C C . GLU A 1 89 ? 35.800 -4.500 -57.659 1.00 53.12 89 GLU A C 1
ATOM 667 O O . GLU A 1 89 ? 35.282 -5.617 -57.597 1.00 53.12 89 GLU A O 1
ATOM 672 N N . ALA A 1 90 ? 37.072 -4.286 -57.299 1.00 56.94 90 ALA A N 1
ATOM 673 C CA . ALA A 1 90 ? 37.792 -5.206 -56.425 1.00 56.94 90 ALA A CA 1
ATOM 674 C C . ALA A 1 90 ? 37.139 -5.151 -55.040 1.00 56.94 90 ALA A C 1
ATOM 676 O O . ALA A 1 90 ? 36.743 -4.079 -54.588 1.00 56.94 90 ALA A O 1
ATOM 677 N N . ASP A 1 91 ? 37.015 -6.306 -54.396 1.00 53.97 91 ASP A N 1
ATOM 678 C CA . ASP A 1 91 ? 36.265 -6.456 -53.155 1.00 53.97 91 ASP A CA 1
ATOM 679 C C . ASP A 1 91 ? 36.655 -5.422 -52.088 1.00 53.97 91 ASP A C 1
ATOM 681 O O . ASP A 1 91 ? 37.773 -5.422 -51.585 1.00 53.97 91 ASP A O 1
ATOM 685 N N . ASP A 1 92 ? 35.694 -4.544 -51.790 1.00 49.78 92 ASP A N 1
ATOM 686 C CA . ASP A 1 92 ? 35.802 -3.290 -51.036 1.00 49.78 92 ASP A CA 1
ATOM 687 C C . ASP A 1 92 ? 36.682 -3.346 -49.765 1.00 49.78 92 ASP A C 1
ATOM 689 O O . ASP A 1 92 ? 36.265 -3.901 -48.737 1.00 49.78 92 ASP A O 1
ATOM 693 N N . PRO A 1 93 ? 37.869 -2.705 -49.792 1.00 54.16 93 PRO A N 1
ATOM 694 C CA . PRO A 1 93 ? 38.587 -2.264 -48.617 1.00 54.16 93 PRO A CA 1
ATOM 695 C C . PRO A 1 93 ? 38.315 -0.769 -48.372 1.00 54.16 93 PRO A C 1
ATOM 697 O O . PRO A 1 93 ? 38.908 0.099 -49.007 1.00 54.16 93 PRO A O 1
ATOM 700 N N . GLY A 1 94 ? 37.506 -0.478 -47.354 1.00 53.09 94 GLY A N 1
ATOM 701 C CA . GLY A 1 94 ? 37.608 0.766 -46.589 1.00 53.09 94 GLY A CA 1
ATOM 702 C C . GLY A 1 94 ? 36.489 1.782 -46.794 1.00 53.09 94 GLY A C 1
ATOM 703 O O . GLY A 1 94 ? 36.606 2.709 -47.588 1.00 53.09 94 GLY A O 1
ATOM 704 N N . HIS A 1 95 ? 35.500 1.732 -45.901 1.00 48.59 95 HIS A N 1
ATOM 705 C CA . HIS A 1 95 ? 34.908 2.957 -45.371 1.00 48.59 95 HIS A CA 1
ATOM 706 C C . HIS A 1 95 ? 35.133 2.988 -43.863 1.00 48.59 95 HIS A C 1
ATOM 708 O O . HIS A 1 95 ? 34.473 2.287 -43.094 1.00 48.59 95 HIS A O 1
ATOM 714 N N . GLU A 1 96 ? 36.128 3.781 -43.475 1.00 54.03 96 GLU A N 1
ATOM 715 C CA . GLU A 1 96 ? 36.268 4.333 -42.135 1.00 54.03 96 GLU A CA 1
ATOM 716 C C . GLU A 1 96 ? 35.105 5.326 -41.950 1.00 54.03 96 GLU A C 1
ATOM 718 O O . GLU A 1 96 ? 34.917 6.228 -42.765 1.00 54.03 96 GLU A O 1
ATOM 723 N N . ASN A 1 97 ? 34.295 5.114 -40.911 1.00 54.66 97 ASN A N 1
ATOM 724 C CA . ASN A 1 97 ? 33.183 5.960 -40.437 1.00 54.66 97 ASN A CA 1
ATOM 725 C C . ASN A 1 97 ? 31.769 5.739 -41.002 1.00 54.66 97 ASN A C 1
ATOM 727 O O . ASN A 1 97 ? 30.865 6.481 -40.620 1.00 54.66 97 ASN A O 1
ATOM 731 N N . THR A 1 98 ? 31.508 4.715 -41.820 1.00 59.69 98 THR A N 1
ATOM 732 C CA . THR A 1 98 ? 30.123 4.223 -41.982 1.00 59.69 98 THR A CA 1
ATOM 733 C C . THR A 1 98 ? 30.003 2.844 -41.366 1.00 59.69 98 THR A C 1
ATOM 735 O O . THR A 1 98 ? 30.848 1.978 -41.596 1.00 59.69 98 THR A O 1
ATOM 738 N N . GLU A 1 99 ? 28.971 2.652 -40.539 1.00 64.56 99 GLU A N 1
ATOM 739 C CA . GLU A 1 99 ? 28.664 1.333 -39.996 1.00 64.56 99 GLU A CA 1
ATOM 740 C C . GLU A 1 99 ? 28.563 0.342 -41.165 1.00 64.56 99 GLU A C 1
ATOM 742 O O . GLU A 1 99 ? 27.837 0.610 -42.131 1.00 64.56 99 GLU A O 1
ATOM 747 N N . PRO A 1 100 ? 29.312 -0.775 -41.133 1.00 72.38 100 PRO A N 1
ATOM 748 C CA . PRO A 1 100 ? 29.298 -1.726 -42.227 1.00 72.38 100 PRO A CA 1
ATOM 749 C C . PRO A 1 100 ? 27.870 -2.219 -42.433 1.00 72.38 100 PRO A C 1
ATOM 751 O O . PRO A 1 100 ? 27.190 -2.622 -41.487 1.00 72.38 100 PRO A O 1
ATOM 754 N N . THR A 1 101 ? 27.425 -2.239 -43.688 1.00 79.69 101 THR A N 1
ATOM 755 C CA . THR A 1 101 ? 26.167 -2.907 -44.026 1.00 79.69 101 THR A CA 1
ATOM 756 C C . THR A 1 101 ? 26.217 -4.366 -43.552 1.00 79.69 101 THR A C 1
ATOM 758 O O . THR A 1 101 ? 27.307 -4.948 -43.486 1.00 79.69 101 THR A O 1
ATOM 761 N N . PRO A 1 102 ? 25.073 -5.023 -43.283 1.00 78.00 102 PRO A N 1
ATOM 762 C CA . PRO A 1 102 ? 25.071 -6.432 -42.888 1.00 78.00 102 PRO A CA 1
ATOM 763 C C . PRO A 1 102 ? 25.888 -7.333 -43.833 1.00 78.00 102 PRO A C 1
ATOM 765 O O . PRO A 1 102 ? 26.610 -8.214 -43.375 1.00 78.00 102 PRO A O 1
ATOM 768 N N . ALA A 1 103 ? 25.858 -7.063 -45.145 1.00 76.50 103 ALA A N 1
ATOM 769 C CA . ALA A 1 103 ? 26.657 -7.786 -46.136 1.00 76.50 103 ALA A CA 1
ATOM 770 C C . ALA A 1 103 ? 28.173 -7.545 -45.986 1.00 76.50 103 ALA A C 1
ATOM 772 O O . ALA A 1 103 ? 28.950 -8.497 -46.042 1.00 76.50 103 ALA A O 1
ATOM 773 N N . GLN A 1 104 ? 28.600 -6.299 -45.749 1.00 78.50 104 GLN A N 1
ATOM 774 C CA . GLN A 1 104 ? 30.007 -5.972 -45.477 1.00 78.50 104 GLN A CA 1
ATOM 775 C C . GLN A 1 104 ? 30.481 -6.583 -44.151 1.00 78.50 104 GLN A C 1
ATOM 777 O O . GLN A 1 104 ? 31.608 -7.066 -44.077 1.00 78.50 104 GLN A O 1
ATOM 782 N N . TRP A 1 105 ? 29.628 -6.620 -43.122 1.00 82.00 105 TRP A N 1
ATOM 783 C CA . TRP A 1 105 ? 29.951 -7.259 -41.845 1.00 82.00 105 TRP A CA 1
ATOM 784 C C . TRP A 1 105 ? 30.148 -8.771 -42.001 1.00 82.00 105 TRP A C 1
ATOM 786 O O . TRP A 1 105 ? 31.166 -9.302 -41.561 1.00 82.00 105 TRP A O 1
ATOM 796 N N . ILE A 1 106 ? 29.223 -9.455 -42.688 1.00 79.69 106 ILE A N 1
ATOM 797 C CA . ILE A 1 106 ? 29.314 -10.902 -42.955 1.00 79.69 106 ILE A CA 1
ATOM 798 C C . ILE A 1 106 ? 30.585 -11.225 -43.744 1.00 79.69 106 ILE A C 1
ATOM 800 O O . ILE A 1 106 ? 31.278 -12.189 -43.419 1.00 79.69 106 ILE A O 1
ATOM 804 N N . ARG A 1 107 ? 30.914 -10.412 -44.756 1.00 80.94 107 ARG A N 1
ATOM 805 C CA . ARG A 1 107 ? 32.147 -10.571 -45.528 1.00 80.94 107 ARG A CA 1
ATOM 806 C C . ARG A 1 107 ? 33.386 -10.437 -44.643 1.00 80.94 107 ARG A C 1
ATOM 808 O O . ARG A 1 107 ? 34.154 -11.385 -44.546 1.00 80.94 107 ARG A O 1
ATOM 815 N N . ARG A 1 108 ? 33.522 -9.312 -43.930 1.00 81.56 108 ARG A N 1
ATOM 816 C CA . ARG A 1 108 ? 34.651 -9.056 -43.018 1.00 81.56 108 ARG A CA 1
ATOM 817 C C . ARG A 1 108 ? 34.806 -10.173 -41.986 1.00 81.56 108 ARG A C 1
ATOM 819 O O . ARG A 1 108 ? 35.917 -10.620 -41.740 1.00 81.56 108 ARG A O 1
ATOM 826 N N . TRP A 1 109 ? 33.703 -10.663 -41.419 1.00 82.94 109 TRP A N 1
ATOM 827 C CA . TRP A 1 109 ? 33.708 -11.797 -40.494 1.00 82.94 109 TRP A CA 1
ATOM 828 C C . TRP A 1 109 ? 34.242 -13.083 -41.139 1.00 82.94 109 TRP A C 1
ATOM 830 O O . TRP A 1 109 ? 35.064 -13.781 -40.544 1.00 82.94 109 TRP A O 1
ATOM 840 N N . ASN A 1 110 ? 33.803 -13.389 -42.362 1.00 86.38 110 ASN A N 1
ATOM 841 C CA . ASN A 1 110 ? 34.230 -14.571 -43.109 1.00 86.38 110 ASN A CA 1
ATOM 842 C C . ASN A 1 110 ? 35.674 -14.488 -43.625 1.00 86.38 110 ASN A C 1
ATOM 844 O O . ASN A 1 110 ? 36.280 -15.530 -43.867 1.00 86.38 110 ASN A O 1
ATOM 848 N N . ASP A 1 111 ? 36.248 -13.295 -43.729 1.00 87.56 111 ASP A N 1
ATOM 849 C CA . ASP A 1 111 ? 37.647 -13.116 -44.126 1.00 87.56 111 ASP A CA 1
ATOM 850 C C . ASP A 1 111 ? 38.620 -13.224 -42.929 1.00 87.56 111 ASP A C 1
ATOM 852 O O . ASP A 1 111 ? 39.825 -13.394 -43.115 1.00 87.56 111 ASP A O 1
ATOM 856 N N . LEU A 1 112 ? 38.124 -13.195 -41.681 1.00 77.50 112 LEU A N 1
ATOM 857 C CA . LEU A 1 112 ? 38.956 -13.379 -40.483 1.00 77.50 112 LEU A CA 1
ATOM 858 C C . LEU A 1 112 ? 39.403 -14.845 -40.299 1.00 77.50 112 LEU A C 1
ATOM 860 O O . LEU A 1 112 ? 38.575 -15.752 -40.462 1.00 77.50 112 LEU A O 1
ATOM 864 N N . PRO A 1 113 ? 40.649 -15.095 -39.838 1.00 86.25 113 PRO A N 1
ATOM 865 C CA . PRO A 1 113 ? 41.072 -16.408 -39.349 1.00 86.25 113 PRO A CA 1
ATOM 866 C C . PRO A 1 113 ? 40.195 -16.910 -38.184 1.00 86.25 113 PRO A C 1
ATOM 868 O O . PRO A 1 113 ? 39.698 -16.084 -37.405 1.00 86.25 113 PRO A O 1
ATOM 871 N N . PRO A 1 114 ? 40.022 -18.235 -38.002 1.00 85.31 114 PRO A N 1
ATOM 872 C CA . PRO A 1 114 ? 39.176 -18.802 -36.946 1.00 85.31 114 PRO A CA 1
ATOM 873 C C . PRO A 1 114 ? 39.480 -18.277 -35.536 1.00 85.31 114 PRO A C 1
ATOM 875 O O . PRO A 1 114 ? 38.562 -17.937 -34.790 1.00 85.31 114 PRO A O 1
ATOM 878 N N . GLU A 1 115 ? 40.756 -18.133 -35.180 1.00 81.81 115 GLU A N 1
ATOM 879 C CA . GLU A 1 115 ? 41.190 -17.642 -33.869 1.00 81.81 115 GLU A CA 1
ATOM 880 C C . GLU A 1 115 ? 40.755 -16.191 -33.649 1.00 81.81 115 GLU A C 1
ATOM 882 O O . GLU A 1 115 ? 40.325 -15.819 -32.556 1.00 81.81 115 GLU A O 1
ATOM 887 N N . ARG A 1 116 ? 40.811 -15.367 -34.703 1.00 77.94 116 ARG A N 1
ATOM 888 C CA . ARG A 1 116 ? 40.341 -13.980 -34.649 1.00 77.94 116 ARG A CA 1
ATOM 889 C C . ARG A 1 116 ? 38.825 -13.899 -34.526 1.00 77.94 116 ARG A C 1
ATOM 891 O O . ARG A 1 116 ? 38.345 -13.080 -33.750 1.00 77.94 116 ARG A O 1
ATOM 898 N N . ARG A 1 117 ? 38.069 -14.768 -35.204 1.00 76.25 117 ARG A N 1
ATOM 899 C CA . ARG A 1 117 ? 36.608 -14.847 -35.024 1.00 76.25 117 ARG A CA 1
ATOM 900 C C . ARG A 1 117 ? 36.239 -15.191 -33.585 1.00 76.25 117 ARG A C 1
ATOM 902 O O . ARG A 1 117 ? 35.384 -14.528 -33.011 1.00 76.25 117 ARG A O 1
ATOM 909 N N . LEU A 1 118 ? 36.913 -16.171 -32.979 1.00 83.56 118 LEU A N 1
ATOM 910 C CA . LEU A 1 118 ? 36.687 -16.529 -31.574 1.00 83.56 118 LEU A CA 1
ATOM 911 C C . LEU A 1 118 ? 36.990 -15.363 -30.627 1.00 83.56 118 LEU A C 1
ATOM 913 O O . LEU A 1 118 ? 36.208 -15.104 -29.719 1.00 83.56 118 LEU A O 1
ATOM 917 N N . GLN A 1 119 ? 38.077 -14.623 -30.862 1.00 78.12 119 GLN A N 1
ATOM 918 C CA . GLN A 1 119 ? 38.404 -13.433 -30.070 1.00 78.12 119 GLN A CA 1
ATOM 919 C C . GLN A 1 119 ? 37.341 -12.336 -30.203 1.00 78.12 119 GLN A C 1
ATOM 921 O O . GLN A 1 119 ? 36.920 -11.778 -29.194 1.00 78.12 119 GLN A O 1
ATOM 926 N N . VAL A 1 120 ? 36.872 -12.049 -31.422 1.00 76.12 120 VAL A N 1
ATOM 927 C CA . VAL A 1 120 ? 35.813 -11.054 -31.648 1.00 76.12 120 VAL A CA 1
ATOM 928 C C . VAL A 1 120 ? 34.491 -11.513 -31.026 1.00 76.12 120 VAL A C 1
ATOM 930 O O . VAL A 1 120 ? 33.819 -10.709 -30.386 1.00 76.12 120 VAL A O 1
ATOM 933 N N . ALA A 1 121 ? 34.126 -12.794 -31.145 1.00 77.31 121 ALA A N 1
ATOM 934 C CA . ALA A 1 121 ? 32.941 -13.346 -30.486 1.00 77.31 121 ALA A CA 1
ATOM 935 C C . ALA A 1 121 ? 33.030 -13.224 -28.959 1.00 77.31 121 ALA A C 1
ATOM 937 O O . ALA A 1 121 ? 32.091 -12.731 -28.341 1.00 77.31 121 ALA A O 1
ATOM 938 N N . ALA A 1 122 ? 34.165 -13.597 -28.362 1.00 81.44 122 ALA A N 1
ATOM 939 C CA . ALA A 1 122 ? 34.388 -13.484 -26.923 1.00 81.44 122 ALA A CA 1
ATOM 940 C C . ALA A 1 122 ? 34.339 -12.023 -26.449 1.00 81.44 122 ALA A C 1
ATOM 942 O O . ALA A 1 122 ? 33.720 -11.724 -25.432 1.00 81.44 122 ALA A O 1
ATOM 943 N N . ALA A 1 123 ? 34.926 -11.092 -27.207 1.00 75.88 123 ALA A N 1
ATOM 944 C CA . ALA A 1 123 ? 34.843 -9.664 -26.910 1.00 75.88 123 ALA A CA 1
ATOM 945 C C . ALA A 1 123 ? 33.398 -9.143 -26.998 1.00 75.88 123 ALA A C 1
ATOM 947 O O . ALA A 1 123 ? 32.961 -8.382 -26.138 1.00 75.88 123 ALA A O 1
ATOM 948 N N . ARG A 1 124 ? 32.623 -9.578 -28.000 1.00 76.88 124 ARG A N 1
ATOM 949 C CA . ARG A 1 124 ? 31.201 -9.221 -28.137 1.00 76.88 124 ARG A CA 1
ATOM 950 C C . ARG A 1 124 ? 30.357 -9.796 -27.008 1.00 76.88 124 ARG A C 1
ATOM 952 O O . ARG A 1 124 ? 29.514 -9.081 -26.477 1.00 76.88 124 ARG A O 1
ATOM 959 N N . GLU A 1 125 ? 30.599 -11.044 -26.622 1.00 83.19 125 GLU A N 1
ATOM 960 C CA . GLU A 1 125 ? 29.944 -11.669 -25.476 1.00 83.19 125 GLU A CA 1
ATOM 961 C C . GLU A 1 125 ? 30.261 -10.907 -24.185 1.00 83.19 125 GLU A C 1
ATOM 963 O O . GLU A 1 125 ? 29.350 -10.565 -23.434 1.00 83.19 125 GLU A O 1
ATOM 968 N N . GLN A 1 126 ? 31.534 -10.580 -23.953 1.00 79.56 126 GLN A N 1
ATOM 969 C CA . GLN A 1 126 ? 31.954 -9.805 -22.791 1.00 79.56 126 GLN A CA 1
ATOM 970 C C . GLN A 1 126 ? 31.303 -8.416 -22.774 1.00 79.56 126 GLN A C 1
ATOM 972 O O . GLN A 1 126 ? 30.764 -8.011 -21.746 1.00 79.56 126 GLN A O 1
ATOM 977 N N . ASN A 1 127 ? 31.282 -7.713 -23.909 1.00 74.50 127 ASN A N 1
ATOM 978 C CA . ASN A 1 127 ? 30.627 -6.409 -24.028 1.00 74.50 127 ASN A CA 1
ATOM 979 C C . ASN A 1 127 ? 29.119 -6.505 -23.766 1.00 74.50 127 ASN A C 1
ATOM 981 O O . ASN A 1 127 ? 28.564 -5.648 -23.082 1.00 74.50 127 ASN A O 1
ATOM 985 N N . ALA A 1 128 ? 28.455 -7.553 -24.263 1.00 72.69 128 ALA A N 1
ATOM 986 C CA . ALA A 1 128 ? 27.037 -7.789 -24.009 1.00 72.69 128 ALA A CA 1
ATOM 987 C C . ALA A 1 128 ? 26.763 -8.067 -22.523 1.00 72.69 128 ALA A C 1
ATOM 989 O O . ALA A 1 128 ? 25.832 -7.492 -21.963 1.00 72.69 128 ALA A O 1
ATOM 990 N N . ARG A 1 129 ? 27.600 -8.885 -21.867 1.00 73.69 129 ARG A N 1
ATOM 991 C CA . ARG A 1 129 ? 27.524 -9.139 -20.418 1.00 73.69 129 ARG A CA 1
ATOM 992 C C . ARG A 1 129 ? 27.692 -7.845 -19.623 1.00 73.69 129 ARG A C 1
ATOM 994 O O . ARG A 1 129 ? 26.857 -7.535 -18.785 1.00 73.69 129 ARG A O 1
ATOM 1001 N N . THR A 1 130 ? 28.711 -7.047 -19.936 1.00 80.25 130 THR A N 1
ATOM 1002 C CA . THR A 1 130 ? 28.940 -5.760 -19.267 1.00 80.25 130 THR A CA 1
ATOM 1003 C C . THR A 1 130 ? 27.787 -4.778 -19.490 1.00 80.25 130 THR A C 1
ATOM 1005 O O . THR A 1 130 ? 27.350 -4.137 -18.538 1.00 80.25 130 THR A O 1
ATOM 1008 N N . ALA A 1 131 ? 27.250 -4.677 -20.709 1.00 72.31 131 ALA A N 1
ATOM 1009 C CA . ALA A 1 131 ? 26.092 -3.828 -20.986 1.00 72.31 131 ALA A CA 1
ATOM 1010 C C . ALA A 1 131 ? 24.847 -4.277 -20.202 1.00 72.31 131 ALA A C 1
ATOM 1012 O O . ALA A 1 131 ? 24.131 -3.440 -19.652 1.00 72.31 131 ALA A O 1
ATOM 1013 N N . TYR A 1 132 ? 24.619 -5.589 -20.109 1.00 71.12 132 TYR A N 1
ATOM 1014 C CA . TYR A 1 132 ? 23.532 -6.166 -19.323 1.00 71.12 132 TYR A CA 1
ATOM 1015 C C . TYR A 1 132 ? 23.688 -5.880 -17.821 1.00 71.12 132 TYR A C 1
ATOM 1017 O O . TYR A 1 132 ? 22.741 -5.416 -17.189 1.00 71.12 132 TYR A O 1
ATOM 1025 N N . ASP A 1 133 ? 24.887 -6.052 -17.261 1.00 73.25 133 ASP A N 1
ATOM 1026 C CA . ASP A 1 133 ? 25.166 -5.740 -15.854 1.00 73.25 133 ASP A CA 1
ATOM 1027 C C . ASP A 1 133 ? 24.960 -4.248 -15.546 1.00 73.25 133 ASP A C 1
ATOM 1029 O O . ASP A 1 133 ? 24.382 -3.891 -14.517 1.00 73.25 133 ASP A O 1
ATOM 1033 N N . CYS A 1 134 ? 25.396 -3.359 -16.446 1.00 77.31 134 CYS A N 1
ATOM 1034 C CA . CYS A 1 134 ? 25.149 -1.920 -16.330 1.00 77.31 134 CYS A CA 1
ATOM 1035 C C . CYS A 1 134 ? 23.649 -1.598 -16.356 1.00 77.31 134 CYS A C 1
ATOM 1037 O O . CYS A 1 134 ? 23.184 -0.791 -15.548 1.00 77.31 134 CYS A O 1
ATOM 1039 N N . PHE A 1 135 ? 22.889 -2.239 -17.249 1.00 77.19 135 PHE A N 1
ATOM 1040 C CA . PHE A 1 135 ? 21.437 -2.088 -17.315 1.00 77.19 135 PHE A CA 1
ATOM 1041 C C . PHE A 1 135 ? 20.767 -2.526 -16.007 1.00 77.19 135 PHE A C 1
ATOM 1043 O O . PHE A 1 135 ? 19.967 -1.766 -15.458 1.00 77.19 135 PHE A O 1
ATOM 1050 N N . LEU A 1 136 ? 21.131 -3.699 -15.473 1.00 78.38 136 LEU A N 1
ATOM 1051 C CA . LEU A 1 136 ? 20.581 -4.208 -14.215 1.00 78.38 136 LEU A CA 1
ATOM 1052 C C . LEU A 1 136 ? 20.876 -3.276 -13.041 1.00 78.38 136 LEU A C 1
ATOM 1054 O O . LEU A 1 136 ? 19.948 -2.885 -12.342 1.00 78.38 136 LEU A O 1
ATOM 1058 N N . ARG A 1 137 ? 22.130 -2.843 -12.863 1.00 80.56 137 ARG A N 1
ATOM 1059 C CA . ARG A 1 137 ? 22.499 -1.923 -11.771 1.00 80.56 137 ARG A CA 1
ATOM 1060 C C . ARG A 1 137 ? 21.768 -0.590 -11.861 1.00 80.56 137 ARG A C 1
ATOM 1062 O O . ARG A 1 137 ? 21.340 -0.054 -10.843 1.00 80.56 137 ARG A O 1
ATOM 1069 N N . ASN A 1 138 ? 21.618 -0.049 -13.069 1.00 82.12 138 ASN A N 1
ATOM 1070 C CA . ASN A 1 138 ? 20.843 1.170 -13.267 1.00 82.12 138 ASN A CA 1
ATOM 1071 C C . ASN A 1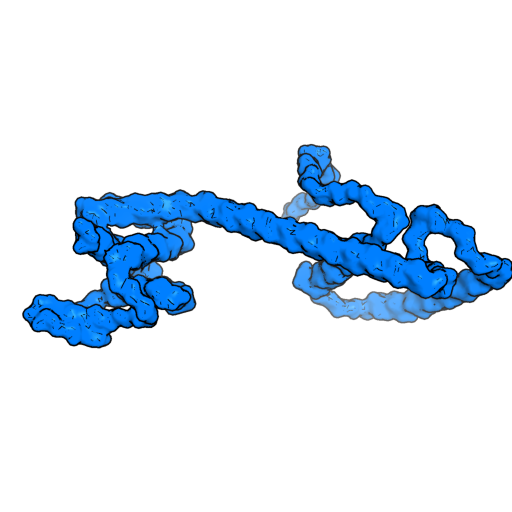 138 ? 19.366 0.954 -12.898 1.00 82.12 138 ASN A C 1
ATOM 1073 O O . ASN A 1 138 ? 18.775 1.788 -12.218 1.00 82.12 138 ASN A O 1
ATOM 1077 N N . HIS A 1 139 ? 18.777 -0.170 -13.308 1.00 77.06 139 HIS A N 1
ATOM 1078 C CA . HIS A 1 139 ? 17.393 -0.495 -12.975 1.00 77.06 139 HIS A CA 1
ATOM 1079 C C . HIS A 1 139 ? 17.186 -0.698 -11.465 1.00 77.06 139 HIS A C 1
ATOM 1081 O O . HIS A 1 139 ? 16.245 -0.154 -10.893 1.00 77.06 139 HIS A O 1
ATOM 1087 N N . GLU A 1 140 ? 18.095 -1.410 -10.797 1.00 83.12 140 GLU A N 1
ATOM 1088 C CA . GLU A 1 140 ? 18.108 -1.568 -9.338 1.00 83.12 140 GLU A CA 1
ATOM 1089 C C . GLU A 1 140 ? 18.235 -0.216 -8.624 1.00 83.12 140 GLU A C 1
ATOM 1091 O O . GLU A 1 140 ? 17.500 0.041 -7.669 1.00 83.12 140 GLU A O 1
ATOM 1096 N N . GLY A 1 141 ? 19.102 0.673 -9.121 1.00 87.75 141 GLY A N 1
ATOM 1097 C CA . GLY A 1 141 ? 19.236 2.043 -8.625 1.00 87.75 141 GLY A CA 1
ATOM 1098 C C . GLY A 1 141 ? 17.938 2.846 -8.749 1.00 87.75 141 GLY A C 1
ATOM 1099 O O . GLY A 1 141 ? 17.516 3.478 -7.783 1.00 87.75 141 GLY A O 1
ATOM 1100 N N . GLN A 1 142 ? 17.252 2.757 -9.893 1.00 82.62 142 GLN A N 1
ATOM 1101 C CA . GLN A 1 142 ? 15.951 3.404 -10.103 1.00 82.62 142 GLN A CA 1
ATOM 1102 C C . GLN A 1 142 ? 14.865 2.842 -9.177 1.00 82.62 142 GLN A C 1
ATOM 1104 O O . GLN A 1 142 ? 14.077 3.603 -8.618 1.00 82.62 142 GLN A O 1
ATOM 1109 N N . ILE A 1 143 ? 14.819 1.520 -8.980 1.00 85.94 143 ILE A N 1
ATOM 1110 C CA . ILE A 1 143 ? 13.890 0.894 -8.030 1.00 85.94 143 ILE A CA 1
ATOM 1111 C C . ILE A 1 143 ? 14.166 1.393 -6.608 1.00 85.94 143 ILE A C 1
ATOM 1113 O O . ILE A 1 143 ? 13.221 1.712 -5.886 1.00 85.94 143 ILE A O 1
ATOM 1117 N N . ALA A 1 144 ? 15.434 1.468 -6.198 1.00 88.25 144 ALA A N 1
ATOM 1118 C CA . ALA A 1 144 ? 15.814 1.959 -4.877 1.00 88.25 144 ALA A CA 1
ATOM 1119 C C . ALA A 1 144 ? 15.422 3.433 -4.678 1.00 88.25 144 ALA A C 1
ATOM 1121 O O . ALA A 1 144 ? 14.839 3.769 -3.649 1.00 88.25 144 ALA A O 1
ATOM 1122 N N . GLU A 1 145 ? 15.660 4.292 -5.673 1.00 89.56 145 GLU A N 1
ATOM 1123 C CA . GLU A 1 145 ? 15.239 5.698 -5.641 1.00 89.56 145 GLU A CA 1
ATOM 1124 C C . GLU A 1 145 ? 13.713 5.828 -5.520 1.00 89.56 145 GLU A C 1
ATOM 1126 O O . GLU A 1 145 ? 13.209 6.571 -4.679 1.00 89.56 145 GLU A O 1
ATOM 1131 N N . LEU A 1 146 ? 12.958 5.071 -6.323 1.00 86.81 146 LEU A N 1
ATOM 1132 C CA . LEU A 1 146 ? 11.497 5.083 -6.266 1.00 86.81 146 LEU A CA 1
ATOM 1133 C C . LEU A 1 146 ? 10.970 4.584 -4.918 1.00 86.81 146 LEU A C 1
ATOM 1135 O O . LEU A 1 146 ? 10.011 5.157 -4.405 1.00 86.81 146 LEU A O 1
ATOM 1139 N N . ARG A 1 147 ? 11.596 3.561 -4.323 1.00 88.56 147 ARG A N 1
ATOM 1140 C CA . ARG A 1 147 ? 11.260 3.094 -2.969 1.00 88.56 147 ARG A CA 1
ATOM 1141 C C . ARG A 1 147 ? 11.485 4.190 -1.933 1.00 88.56 147 ARG A C 1
ATOM 1143 O O . ARG A 1 147 ? 10.555 4.484 -1.192 1.00 88.56 147 ARG A O 1
ATOM 1150 N N . GLY A 1 148 ? 12.643 4.853 -1.959 1.00 89.38 148 GLY A N 1
ATOM 1151 C CA . GLY A 1 148 ? 12.932 5.977 -1.063 1.00 89.38 148 GLY A CA 1
ATOM 1152 C C . GLY A 1 148 ? 11.906 7.106 -1.196 1.00 89.38 148 GLY A C 1
ATOM 1153 O O . GLY A 1 148 ? 11.367 7.578 -0.202 1.00 89.38 148 GLY A O 1
ATOM 1154 N N . ARG A 1 149 ? 11.526 7.466 -2.427 1.00 88.88 149 ARG A N 1
ATOM 1155 C CA . ARG A 1 149 ? 10.485 8.481 -2.669 1.00 88.88 149 ARG A CA 1
ATOM 1156 C C . ARG A 1 149 ? 9.107 8.055 -2.165 1.00 88.88 149 ARG A C 1
ATOM 1158 O O . ARG A 1 149 ? 8.360 8.889 -1.662 1.00 88.88 149 ARG A O 1
ATOM 1165 N N . VAL A 1 150 ? 8.739 6.782 -2.316 1.00 88.56 150 VAL A N 1
ATOM 1166 C CA . VAL A 1 150 ? 7.476 6.257 -1.772 1.00 88.56 150 VAL A CA 1
ATOM 1167 C C . VAL A 1 150 ? 7.493 6.303 -0.245 1.00 88.56 150 VAL A C 1
ATOM 1169 O O . VAL A 1 150 ? 6.508 6.743 0.341 1.00 88.56 150 VAL A O 1
ATOM 1172 N N . GLU A 1 151 ? 8.597 5.912 0.390 1.00 88.00 151 GLU A N 1
ATOM 1173 C CA . GLU A 1 151 ? 8.772 5.981 1.846 1.00 88.00 151 GLU A CA 1
ATOM 1174 C C . GLU A 1 151 ? 8.664 7.425 2.357 1.00 88.00 151 GLU A C 1
ATOM 1176 O O . GLU A 1 151 ? 7.875 7.697 3.261 1.00 88.00 151 GLU A O 1
ATOM 1181 N N . GLU A 1 152 ? 9.362 8.372 1.722 1.00 89.94 152 GLU A N 1
ATOM 1182 C CA . GLU A 1 152 ? 9.282 9.803 2.043 1.00 89.94 152 GLU A CA 1
ATOM 1183 C C . GLU A 1 152 ? 7.851 10.347 1.933 1.00 89.94 152 GLU A C 1
ATOM 1185 O O . GLU A 1 152 ? 7.398 11.099 2.797 1.00 89.94 152 GLU A O 1
ATOM 1190 N N . LEU A 1 153 ? 7.108 9.950 0.894 1.00 86.94 153 LEU A N 1
ATOM 1191 C CA . LEU A 1 153 ? 5.716 10.367 0.699 1.00 86.94 153 LEU A CA 1
ATOM 1192 C C . LEU A 1 153 ? 4.745 9.703 1.686 1.00 86.94 153 LEU A C 1
ATOM 1194 O O . LEU A 1 153 ? 3.704 10.284 2.002 1.00 86.94 153 LEU A O 1
ATOM 1198 N N . GLN A 1 154 ? 5.053 8.497 2.167 1.00 91.44 154 GLN A N 1
ATOM 1199 C CA . GLN A 1 154 ? 4.240 7.779 3.151 1.00 91.44 154 GLN A CA 1
ATOM 1200 C C . GLN A 1 154 ? 4.513 8.228 4.589 1.00 91.44 154 GLN A C 1
ATOM 1202 O O . GLN A 1 154 ? 3.620 8.112 5.432 1.00 91.44 154 GLN A O 1
ATOM 1207 N N . GLN A 1 155 ? 5.697 8.778 4.871 1.00 94.31 155 GLN A N 1
ATOM 1208 C CA . GLN A 1 155 ? 6.103 9.168 6.220 1.00 94.31 155 GLN A CA 1
ATOM 1209 C C . GLN A 1 155 ? 5.097 10.107 6.921 1.00 94.31 155 GLN A C 1
ATOM 1211 O O . GLN A 1 155 ? 4.707 9.791 8.045 1.00 94.31 155 GLN A O 1
ATOM 1216 N N . PRO A 1 156 ? 4.559 11.174 6.290 1.00 93.75 156 PRO A N 1
ATOM 1217 C CA . PRO A 1 156 ? 3.570 12.038 6.942 1.00 93.75 156 PRO A CA 1
ATOM 1218 C C . PRO A 1 156 ? 2.276 11.306 7.326 1.00 93.75 156 PRO A C 1
ATOM 1220 O O . PRO A 1 156 ? 1.690 11.578 8.373 1.00 93.75 156 PRO A O 1
ATOM 1223 N N . VAL A 1 157 ? 1.836 10.352 6.496 1.00 95.62 157 VAL A N 1
ATOM 1224 C CA . VAL A 1 157 ? 0.639 9.537 6.756 1.00 95.62 157 VAL A CA 1
ATOM 1225 C C . VAL A 1 157 ? 0.885 8.613 7.943 1.00 95.62 157 VAL A C 1
ATOM 1227 O O . VAL A 1 157 ? 0.024 8.486 8.813 1.00 95.62 157 VAL A O 1
ATOM 1230 N N . ARG A 1 158 ? 2.072 7.999 7.998 1.00 95.19 158 ARG A N 1
ATOM 1231 C CA . ARG A 1 158 ? 2.506 7.152 9.111 1.00 95.19 158 ARG A CA 1
ATOM 1232 C C . ARG A 1 158 ? 2.558 7.934 10.421 1.00 95.19 158 ARG A C 1
ATOM 1234 O O . ARG A 1 158 ? 1.999 7.477 11.414 1.00 95.19 158 ARG A O 1
ATOM 1241 N N . ASP A 1 159 ? 3.167 9.115 10.416 1.00 94.00 159 ASP A N 1
ATOM 1242 C CA . ASP A 1 159 ? 3.276 9.965 11.605 1.00 94.00 159 ASP A CA 1
ATOM 1243 C C . ASP A 1 159 ? 1.891 10.388 12.114 1.00 94.00 159 ASP A C 1
ATOM 1245 O O . ASP A 1 159 ? 1.598 10.287 13.307 1.00 94.00 159 ASP A O 1
ATOM 1249 N N . ALA A 1 160 ? 0.994 10.787 11.207 1.00 93.88 160 ALA A N 1
ATOM 1250 C CA . ALA A 1 160 ? -0.382 11.131 11.550 1.00 93.88 160 ALA A CA 1
ATOM 1251 C C . ALA A 1 160 ? -1.183 9.923 12.076 1.00 93.88 160 ALA A C 1
ATOM 1253 O O . ALA A 1 160 ? -1.960 10.062 13.025 1.00 93.88 160 ALA A O 1
ATOM 1254 N N . ALA A 1 161 ? -0.977 8.730 11.506 1.00 96.38 161 ALA A N 1
ATOM 1255 C CA . ALA A 1 161 ? -1.589 7.495 11.988 1.00 96.38 161 ALA A CA 1
ATOM 1256 C C . ALA A 1 161 ? -1.136 7.166 13.419 1.00 96.38 161 ALA A C 1
ATOM 1258 O O . ALA A 1 161 ? -1.973 6.884 14.279 1.00 96.38 161 ALA A O 1
ATOM 1259 N N . LEU A 1 162 ? 0.167 7.240 13.699 1.00 95.25 162 LEU A N 1
ATOM 1260 C CA . LEU A 1 162 ? 0.712 6.989 15.036 1.00 95.25 162 LEU A CA 1
ATOM 1261 C C . LEU A 1 162 ? 0.230 8.028 16.053 1.00 95.25 162 LEU A C 1
ATOM 1263 O O . LEU A 1 162 ? -0.170 7.657 17.153 1.00 95.25 162 LEU A O 1
ATOM 1267 N N . ALA A 1 163 ? 0.148 9.303 15.669 1.00 94.94 163 ALA A N 1
ATOM 1268 C CA . ALA A 1 163 ? -0.416 10.340 16.529 1.00 94.94 163 ALA A CA 1
ATOM 1269 C C . ALA A 1 163 ? -1.885 10.052 16.903 1.00 94.94 163 ALA A C 1
ATOM 1271 O O . ALA A 1 163 ? -2.272 10.197 18.065 1.00 94.94 163 ALA A O 1
ATOM 1272 N N . ALA A 1 164 ? -2.708 9.598 15.949 1.00 96.44 164 ALA A N 1
ATOM 1273 C CA . ALA A 1 164 ? -4.085 9.187 16.233 1.00 96.44 164 ALA A CA 1
ATOM 1274 C C . ALA A 1 164 ? -4.131 8.001 17.215 1.00 96.44 164 ALA A C 1
ATOM 1276 O O . ALA A 1 164 ? -4.893 8.034 18.183 1.00 96.44 164 ALA A O 1
ATOM 1277 N N . LEU A 1 165 ? -3.269 7.001 17.021 1.00 96.94 165 LEU A N 1
ATOM 1278 C CA . LEU A 1 165 ? -3.159 5.844 17.909 1.00 96.94 165 LEU A CA 1
ATOM 1279 C C . LEU A 1 165 ? -2.740 6.241 19.333 1.00 96.94 165 LEU A C 1
ATOM 1281 O O . LEU A 1 165 ? -3.356 5.793 20.299 1.00 96.94 165 LEU A O 1
ATOM 1285 N N . ASP A 1 166 ? -1.757 7.126 19.486 1.00 96.19 166 ASP A N 1
ATOM 1286 C CA . ASP A 1 166 ? -1.299 7.584 20.800 1.00 96.19 166 ASP A CA 1
ATOM 1287 C C . ASP A 1 166 ? -2.368 8.395 21.541 1.00 96.19 166 ASP A C 1
ATOM 1289 O O . ASP A 1 166 ? -2.552 8.223 22.748 1.00 96.19 166 ASP A O 1
ATOM 1293 N N . THR A 1 167 ? -3.146 9.225 20.835 1.00 97.38 167 THR A N 1
ATOM 1294 C CA . THR A 1 167 ? -4.296 9.904 21.461 1.00 97.38 167 THR A CA 1
ATOM 1295 C C . THR A 1 167 ? -5.365 8.919 21.934 1.00 97.38 167 THR A C 1
ATOM 1297 O O . THR A 1 167 ? -5.931 9.120 23.011 1.00 97.38 167 THR A O 1
ATOM 1300 N N . MET A 1 168 ? -5.601 7.835 21.185 1.00 97.50 168 MET A N 1
ATOM 1301 C CA . MET A 1 168 ? -6.552 6.792 21.577 1.00 97.50 168 MET A CA 1
ATOM 1302 C C . MET A 1 168 ? -6.050 6.027 22.804 1.00 97.50 168 MET A C 1
ATOM 1304 O O . MET A 1 168 ? -6.801 5.829 23.755 1.00 97.50 168 MET A O 1
ATOM 1308 N N . ARG A 1 169 ? -4.754 5.693 22.849 1.00 96.56 169 ARG A N 1
ATOM 1309 C CA . ARG A 1 169 ? -4.102 5.086 24.024 1.00 96.56 169 ARG A CA 1
ATOM 1310 C C . ARG A 1 169 ? -4.143 5.991 25.256 1.00 96.56 169 ARG A C 1
ATOM 1312 O O . ARG A 1 169 ? -4.164 5.504 26.379 1.00 96.56 169 ARG A O 1
ATOM 1319 N N . ALA A 1 170 ? -4.175 7.306 25.084 1.00 96.44 170 ALA A N 1
ATOM 1320 C CA . ALA A 1 170 ? -4.370 8.233 26.196 1.00 96.44 170 ALA A CA 1
ATOM 1321 C C . ALA A 1 170 ? -5.844 8.347 26.653 1.00 96.44 170 ALA A C 1
ATOM 1323 O O . ALA A 1 170 ? -6.132 9.085 27.591 1.00 96.44 170 ALA A O 1
ATOM 1324 N N . GLY A 1 171 ? -6.789 7.659 25.997 1.00 96.00 171 GLY A N 1
ATOM 1325 C CA . GLY A 1 171 ? -8.229 7.774 26.265 1.00 96.00 171 GLY A CA 1
ATOM 1326 C C . GLY A 1 171 ? -8.851 9.076 25.745 1.00 96.00 171 GLY A C 1
ATOM 1327 O O . GLY A 1 171 ? -9.961 9.447 26.129 1.00 96.00 171 GLY A O 1
ATOM 1328 N N . HIS A 1 172 ? -8.153 9.813 24.876 1.00 97.81 172 HIS A N 1
ATOM 1329 C CA . HIS A 1 172 ? -8.594 11.112 24.374 1.00 97.81 172 HIS A CA 1
ATOM 1330 C C . HIS A 1 172 ? -9.451 10.976 23.104 1.00 97.81 172 HIS A C 1
ATOM 1332 O O . HIS A 1 172 ? -9.086 11.503 22.053 1.00 97.81 172 HIS A O 1
ATOM 1338 N N . HIS A 1 173 ? -10.619 10.331 23.197 1.00 95.56 173 HIS A N 1
ATOM 1339 C CA . HIS A 1 173 ? -11.478 10.017 22.039 1.00 95.56 173 HIS A CA 1
ATOM 1340 C C . HIS A 1 173 ? -11.749 11.218 21.114 1.00 95.56 173 HIS A C 1
ATOM 1342 O O . HIS A 1 173 ? -11.516 11.144 19.913 1.00 95.56 173 HIS A O 1
ATOM 1348 N N . ALA A 1 174 ? -12.122 12.377 21.669 1.00 96.88 174 ALA A N 1
ATOM 1349 C CA . ALA A 1 174 ? -12.374 13.578 20.866 1.00 96.88 174 ALA A CA 1
ATOM 1350 C C . ALA A 1 174 ? -11.116 14.113 20.147 1.00 96.88 174 ALA A C 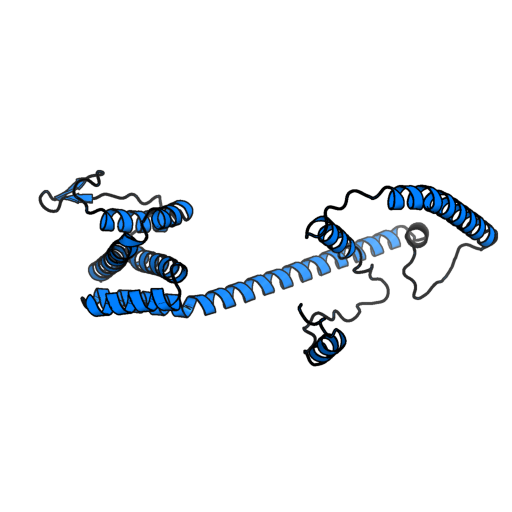1
ATOM 1352 O O . ALA A 1 174 ? -11.226 14.788 19.124 1.00 96.88 174 ALA A O 1
ATOM 1353 N N . ALA A 1 175 ? -9.918 13.875 20.693 1.00 96.44 175 ALA A N 1
ATOM 1354 C CA . ALA A 1 175 ? -8.664 14.215 20.024 1.00 96.44 175 ALA A CA 1
ATOM 1355 C C . ALA A 1 175 ? -8.346 13.211 18.912 1.00 96.44 175 ALA A C 1
ATOM 1357 O O . ALA A 1 175 ? -7.931 13.635 17.833 1.00 96.44 175 ALA A O 1
ATOM 1358 N N . THR A 1 176 ? -8.617 11.924 19.140 1.00 97.19 176 THR A N 1
ATOM 1359 C CA . THR A 1 176 ? -8.500 10.894 18.106 1.00 97.19 176 THR A CA 1
ATOM 1360 C C . THR A 1 176 ? -9.422 11.180 16.929 1.00 97.19 176 THR A C 1
ATOM 1362 O O . THR A 1 176 ? -8.951 11.197 15.797 1.00 97.19 176 THR A O 1
ATOM 1365 N N . ASP A 1 177 ? -10.688 11.524 17.170 1.00 96.31 177 ASP A N 1
ATOM 1366 C CA . ASP A 1 177 ? -11.631 11.869 16.099 1.00 96.31 177 ASP A CA 1
ATOM 1367 C C . ASP A 1 177 ? -11.130 13.045 15.251 1.00 96.31 177 ASP A C 1
ATOM 1369 O O . ASP A 1 177 ? -11.240 13.038 14.024 1.00 96.31 177 ASP A O 1
ATOM 1373 N N . ARG A 1 178 ? -10.532 14.065 15.882 1.00 96.38 178 ARG A N 1
ATOM 1374 C CA . ARG A 1 178 ? -9.916 15.184 15.153 1.00 96.38 178 ARG A CA 1
ATOM 1375 C C . ARG A 1 178 ? -8.720 14.731 14.318 1.00 96.38 178 ARG A C 1
ATOM 1377 O O . ARG A 1 178 ? -8.628 15.137 13.162 1.00 96.38 178 ARG A O 1
ATOM 1384 N N . ALA A 1 179 ? -7.847 13.889 14.869 1.00 96.25 179 ALA A N 1
ATOM 1385 C CA . ALA A 1 179 ? -6.689 13.357 14.153 1.00 96.25 179 ALA A CA 1
ATOM 1386 C C . ALA A 1 179 ? -7.109 12.500 12.945 1.00 96.25 179 ALA A C 1
ATOM 1388 O O . ALA A 1 179 ? -6.585 12.684 11.849 1.00 96.25 179 ALA A O 1
ATOM 1389 N N . LEU A 1 180 ? -8.115 11.634 13.109 1.00 95.75 180 LEU A N 1
ATOM 1390 C CA . LEU A 1 180 ? -8.675 10.816 12.030 1.00 95.75 180 LEU A CA 1
ATOM 1391 C C . LEU A 1 180 ? -9.316 11.672 10.929 1.00 95.75 180 LEU A C 1
ATOM 1393 O O . LEU A 1 180 ? -9.088 11.436 9.741 1.00 95.75 180 LEU A O 1
ATOM 1397 N N . ASN A 1 181 ? -10.082 12.699 11.306 1.00 95.12 181 ASN A N 1
ATOM 1398 C CA . ASN A 1 181 ? -10.675 13.627 10.344 1.00 95.12 181 ASN A CA 1
ATOM 1399 C C . ASN A 1 181 ? -9.612 14.430 9.586 1.00 95.12 181 ASN A C 1
ATOM 1401 O O . ASN A 1 181 ? -9.737 14.616 8.376 1.00 95.12 181 ASN A O 1
ATOM 1405 N N . GLN A 1 182 ? -8.550 14.869 10.266 1.00 95.69 182 GLN A N 1
ATOM 1406 C CA . GLN A 1 182 ? -7.427 15.558 9.634 1.00 95.69 182 GLN A CA 1
ATOM 1407 C C . GLN A 1 182 ? -6.690 14.644 8.647 1.00 95.69 182 GLN A C 1
ATOM 1409 O O . GLN A 1 182 ? -6.458 15.045 7.508 1.00 95.69 182 GLN A O 1
ATOM 1414 N N . LEU A 1 183 ? -6.386 13.409 9.054 1.00 94.50 183 LEU A N 1
ATOM 1415 C CA . LEU A 1 183 ? -5.762 12.393 8.208 1.00 94.50 183 LEU A CA 1
ATOM 1416 C C . LEU A 1 183 ? -6.585 12.159 6.930 1.00 94.50 183 LEU A C 1
ATOM 1418 O O . LEU A 1 183 ? -6.048 12.210 5.822 1.00 94.50 183 LEU A O 1
ATOM 1422 N N . ARG A 1 184 ? -7.907 11.980 7.072 1.00 95.50 184 ARG A N 1
ATOM 1423 C CA . ARG A 1 184 ? -8.830 11.831 5.937 1.00 95.50 184 ARG A CA 1
ATOM 1424 C C . ARG A 1 184 ? -8.857 13.075 5.050 1.00 95.50 184 ARG A C 1
ATOM 1426 O O . ARG A 1 184 ? -8.865 12.941 3.831 1.00 95.50 184 ARG A O 1
ATOM 1433 N N . ALA A 1 185 ? -8.887 14.272 5.632 1.00 96.12 185 ALA A N 1
ATOM 1434 C CA . ALA A 1 185 ? -8.935 15.520 4.875 1.00 96.12 185 ALA A CA 1
ATOM 1435 C C . ALA A 1 185 ? -7.656 15.759 4.056 1.00 96.12 185 ALA A C 1
ATOM 1437 O O . ALA A 1 185 ? -7.732 16.260 2.938 1.00 96.12 185 ALA A O 1
ATOM 1438 N N . GLN A 1 186 ? -6.492 15.389 4.597 1.00 96.06 186 GLN A N 1
ATOM 1439 C CA . GLN A 1 186 ? -5.193 15.614 3.958 1.00 96.06 186 GLN A CA 1
ATOM 1440 C C . GLN A 1 186 ? -4.835 14.538 2.925 1.00 96.06 186 GLN A C 1
ATOM 1442 O O . GLN A 1 186 ? -4.216 14.849 1.910 1.00 96.06 186 GLN A O 1
ATOM 1447 N N . HIS A 1 187 ? -5.225 13.284 3.165 1.00 94.06 187 HIS A N 1
ATOM 1448 C CA . HIS A 1 187 ? -4.737 12.134 2.392 1.00 94.06 187 HIS A CA 1
ATOM 1449 C C . HIS A 1 187 ? -5.852 11.267 1.785 1.00 94.06 187 HIS A C 1
ATOM 1451 O O . HIS A 1 187 ? -5.577 10.252 1.136 1.00 94.06 187 HIS A O 1
ATOM 1457 N N . GLY A 1 188 ? -7.117 11.641 1.986 1.00 94.50 188 GLY A N 1
ATOM 1458 C CA . GLY A 1 188 ? -8.274 10.897 1.500 1.00 94.50 188 GLY A CA 1
ATOM 1459 C C . GLY A 1 188 ? -8.370 9.483 2.080 1.00 94.50 188 GLY A C 1
ATOM 1460 O O . GLY A 1 188 ? -7.807 9.161 3.127 1.00 94.50 188 GLY A O 1
ATOM 1461 N N . MET A 1 189 ? -9.082 8.607 1.368 1.00 93.56 189 MET A N 1
ATOM 1462 C CA . MET A 1 189 ? -9.242 7.200 1.764 1.00 93.56 189 MET A CA 1
ATOM 1463 C C . MET A 1 189 ? -7.964 6.370 1.602 1.00 93.56 189 MET A C 1
ATOM 1465 O O . MET A 1 189 ? -7.774 5.389 2.324 1.00 93.56 189 MET A O 1
ATOM 1469 N N . ALA A 1 190 ? -7.060 6.780 0.707 1.00 92.25 190 ALA A N 1
ATOM 1470 C CA . ALA A 1 190 ? -5.744 6.162 0.580 1.00 92.25 190 ALA A CA 1
ATOM 1471 C C . ALA A 1 190 ? -4.934 6.328 1.877 1.00 92.25 190 ALA A C 1
ATOM 1473 O O . ALA A 1 190 ? -4.382 5.352 2.379 1.00 92.25 190 ALA A O 1
ATOM 1474 N N . GLY A 1 191 ? -4.948 7.525 2.478 1.00 93.56 191 GLY A N 1
ATOM 1475 C CA . GLY A 1 191 ? -4.312 7.768 3.775 1.00 93.56 191 GLY A CA 1
ATOM 1476 C C . GLY A 1 191 ? -4.900 6.933 4.912 1.00 93.56 191 GLY A C 1
ATOM 1477 O O . GLY A 1 191 ? -4.149 6.375 5.706 1.00 93.56 191 GLY A O 1
ATOM 1478 N N . ILE A 1 192 ? -6.229 6.779 4.955 1.00 96.25 192 ILE A N 1
ATOM 1479 C CA . ILE A 1 192 ? -6.898 5.902 5.932 1.00 96.25 192 ILE A CA 1
ATOM 1480 C C . ILE A 1 192 ? -6.467 4.444 5.756 1.00 96.25 192 ILE A C 1
ATOM 1482 O O . ILE A 1 192 ? -6.154 3.779 6.736 1.00 96.25 192 ILE A O 1
ATOM 1486 N N . THR A 1 193 ? -6.395 3.956 4.517 1.00 95.19 193 THR A N 1
ATOM 1487 C CA . THR A 1 193 ? -5.946 2.584 4.219 1.00 95.19 193 THR A CA 1
ATOM 1488 C C . THR A 1 193 ? -4.517 2.350 4.715 1.00 95.19 193 THR A C 1
ATOM 1490 O O . THR A 1 193 ? -4.247 1.352 5.379 1.00 95.19 193 THR A O 1
ATOM 1493 N N . THR A 1 194 ? -3.610 3.295 4.454 1.00 94.31 194 THR A N 1
ATOM 1494 C CA . THR A 1 194 ? -2.229 3.248 4.958 1.00 94.31 194 THR A CA 1
ATOM 1495 C C . THR A 1 194 ? -2.169 3.283 6.484 1.00 94.31 194 THR A C 1
ATOM 1497 O O . THR A 1 194 ? -1.433 2.507 7.088 1.00 94.31 194 THR A O 1
ATOM 1500 N N . ALA A 1 195 ? -2.980 4.124 7.126 1.00 96.56 195 ALA A N 1
ATOM 1501 C CA . ALA A 1 195 ? -3.051 4.183 8.581 1.00 96.56 195 ALA A CA 1
ATOM 1502 C C . ALA A 1 195 ? -3.565 2.876 9.205 1.00 96.56 195 ALA A C 1
ATOM 1504 O O . ALA A 1 195 ? -2.984 2.411 10.182 1.00 96.56 195 ALA A O 1
ATOM 1505 N N . LEU A 1 196 ? -4.584 2.241 8.610 1.00 97.69 196 LEU A N 1
ATOM 1506 C CA . LEU A 1 196 ? -5.086 0.933 9.045 1.00 97.69 196 LEU A CA 1
ATOM 1507 C C . LEU A 1 196 ? -3.981 -0.129 9.024 1.00 97.69 196 LEU A C 1
ATOM 1509 O O . LEU A 1 196 ? -3.854 -0.881 9.990 1.00 97.69 196 LEU A O 1
ATOM 1513 N N . MET A 1 197 ? -3.162 -0.168 7.964 1.00 96.44 197 MET A N 1
ATOM 1514 C CA . MET A 1 197 ? -2.014 -1.081 7.887 1.00 96.44 197 MET A CA 1
ATOM 1515 C C . MET A 1 197 ? -1.022 -0.818 9.025 1.00 96.44 197 MET A C 1
ATOM 1517 O O . MET A 1 197 ? -0.641 -1.751 9.722 1.00 96.44 197 MET A O 1
ATOM 1521 N N . HIS A 1 198 ? -0.678 0.446 9.286 1.00 96.44 198 HIS A N 1
ATOM 1522 C CA . HIS A 1 198 ? 0.241 0.794 10.373 1.00 96.44 198 HIS A CA 1
ATOM 1523 C C . HIS A 1 198 ? -0.300 0.477 11.770 1.00 96.44 198 HIS A C 1
ATOM 1525 O O . HIS A 1 198 ? 0.471 0.057 12.629 1.00 96.44 198 HIS A O 1
ATOM 1531 N N . TRP A 1 199 ? -1.597 0.658 12.024 1.00 98.06 199 TRP A N 1
ATOM 1532 C CA . TRP A 1 199 ? -2.188 0.266 13.307 1.00 98.06 199 TRP A CA 1
ATOM 1533 C C . TRP A 1 199 ? -2.242 -1.248 13.475 1.00 98.06 199 TRP A C 1
ATOM 1535 O O . TRP A 1 199 ? -2.025 -1.731 14.583 1.00 98.06 199 TRP A O 1
ATOM 1545 N N . CYS A 1 200 ? -2.496 -1.992 12.392 1.00 97.75 200 CYS A N 1
ATOM 1546 C CA . CYS A 1 200 ? -2.391 -3.446 12.422 1.00 97.75 200 CYS A CA 1
ATOM 1547 C C . CYS A 1 200 ? -0.960 -3.867 12.757 1.00 97.75 200 CYS A C 1
ATOM 1549 O O . CYS A 1 200 ? -0.773 -4.610 13.710 1.00 97.75 200 CYS A O 1
ATOM 1551 N N . ASP A 1 201 ? 0.039 -3.345 12.042 1.00 96.56 201 ASP A N 1
ATOM 1552 C CA . ASP A 1 201 ? 1.450 -3.677 12.271 1.00 96.56 201 ASP A CA 1
ATOM 1553 C C . ASP A 1 201 ? 1.868 -3.357 13.718 1.00 96.56 201 ASP A C 1
ATOM 1555 O O . ASP A 1 201 ? 2.418 -4.208 14.410 1.00 96.56 201 ASP A O 1
ATOM 1559 N N . ALA A 1 202 ? 1.497 -2.178 14.231 1.00 96.19 202 ALA A N 1
ATOM 1560 C CA . ALA A 1 202 ? 1.791 -1.786 15.609 1.00 96.19 202 ALA A CA 1
ATOM 1561 C C . ALA A 1 202 ? 1.132 -2.694 16.664 1.00 96.19 202 ALA A C 1
ATOM 1563 O O . ALA A 1 202 ? 1.698 -2.891 17.740 1.00 96.19 202 ALA A O 1
ATOM 1564 N N . ALA A 1 203 ? -0.064 -3.222 16.385 1.00 96.75 203 ALA A N 1
ATOM 1565 C CA . ALA A 1 203 ? -0.739 -4.170 17.264 1.00 96.75 203 ALA A CA 1
ATOM 1566 C C . ALA A 1 203 ? -0.104 -5.567 17.179 1.00 96.75 203 ALA A C 1
ATOM 1568 O O . ALA A 1 203 ? 0.171 -6.174 18.212 1.00 96.75 203 ALA A O 1
ATOM 1569 N N . LEU A 1 204 ? 0.174 -6.056 15.966 1.00 96.19 204 LEU A N 1
ATOM 1570 C CA . LEU A 1 204 ? 0.778 -7.368 15.721 1.00 96.19 204 LEU A CA 1
ATOM 1571 C C . LEU A 1 204 ? 2.178 -7.475 16.338 1.00 96.19 204 LEU A C 1
ATOM 1573 O O . LEU A 1 204 ? 2.485 -8.501 16.936 1.00 96.19 204 LEU A O 1
ATOM 1577 N N . ASP A 1 205 ? 2.966 -6.395 16.315 1.00 96.38 205 ASP A N 1
ATOM 1578 C CA . ASP A 1 205 ? 4.277 -6.302 16.981 1.00 96.38 205 ASP A CA 1
ATOM 1579 C C . ASP A 1 205 ? 4.215 -6.549 18.502 1.00 96.38 205 ASP A C 1
ATOM 1581 O O . ASP A 1 205 ? 5.235 -6.809 19.144 1.00 96.38 205 ASP A O 1
ATOM 1585 N N . ARG A 1 206 ? 3.028 -6.438 19.111 1.00 96.56 206 ARG A N 1
ATOM 1586 C CA . ARG A 1 206 ? 2.799 -6.672 20.545 1.00 96.56 206 ARG A CA 1
ATOM 1587 C C . ARG A 1 206 ? 2.173 -8.024 20.851 1.00 96.56 206 ARG A C 1
ATOM 1589 O O . ARG A 1 206 ? 2.125 -8.417 22.015 1.00 96.56 206 ARG A O 1
ATOM 1596 N N . MET A 1 207 ? 1.699 -8.736 19.836 1.00 94.69 207 MET A N 1
ATOM 1597 C CA . MET A 1 207 ? 1.043 -10.023 20.008 1.00 94.69 207 MET A CA 1
ATOM 1598 C C . MET A 1 207 ? 2.079 -11.156 19.948 1.00 94.69 207 MET A C 1
ATOM 1600 O O . MET A 1 207 ? 2.936 -11.158 19.066 1.00 94.69 207 MET A O 1
ATOM 1604 N N . PRO A 1 208 ? 2.007 -12.167 20.834 1.00 92.19 208 PRO A N 1
ATOM 1605 C CA . PRO A 1 208 ? 2.885 -13.335 20.787 1.00 92.19 208 PRO A CA 1
ATOM 1606 C C . PRO A 1 208 ? 2.432 -14.311 19.687 1.00 92.19 208 PRO A C 1
ATOM 1608 O O . PRO A 1 208 ? 1.986 -15.426 19.964 1.00 92.19 208 PRO A O 1
ATOM 1611 N N . ILE A 1 209 ? 2.487 -13.873 18.430 1.00 88.69 209 ILE A N 1
ATOM 1612 C CA . ILE A 1 209 ? 2.063 -14.668 17.276 1.00 88.69 209 ILE A CA 1
ATOM 1613 C C . ILE A 1 209 ? 3.119 -15.742 17.011 1.00 88.69 209 ILE A C 1
ATOM 1615 O O . ILE A 1 209 ? 4.296 -15.447 16.822 1.00 88.69 209 ILE A O 1
ATOM 1619 N N . GLN A 1 210 ? 2.689 -17.000 17.041 1.00 88.19 210 GLN A N 1
ATOM 1620 C CA . GLN A 1 210 ? 3.516 -18.145 16.667 1.00 88.19 210 GLN A CA 1
ATOM 1621 C C . GLN A 1 210 ? 3.500 -18.340 15.149 1.00 88.19 210 GLN A C 1
ATOM 1623 O O . GLN A 1 210 ? 2.556 -17.919 14.481 1.00 88.19 210 GLN A O 1
ATOM 1628 N N . ASP A 1 211 ? 4.513 -19.028 14.620 1.00 90.25 211 ASP A N 1
ATOM 1629 C CA . ASP A 1 211 ? 4.575 -19.373 13.199 1.00 90.25 211 ASP A CA 1
ATOM 1630 C C . ASP A 1 211 ? 3.313 -20.131 12.752 1.00 90.25 211 ASP A C 1
ATOM 1632 O O . ASP A 1 211 ? 2.933 -21.149 13.340 1.00 90.25 211 ASP A O 1
ATOM 1636 N N . GLY A 1 212 ? 2.686 -19.657 11.673 1.00 91.38 212 GLY A N 1
ATOM 1637 C CA . GLY A 1 212 ? 1.529 -20.298 11.049 1.00 91.38 212 GLY A CA 1
ATOM 1638 C C . GLY A 1 212 ? 0.329 -19.367 10.853 1.00 91.38 212 GLY A C 1
ATOM 1639 O O . GLY A 1 212 ? 0.394 -18.181 11.170 1.00 91.38 212 GLY A O 1
ATOM 1640 N N . PRO A 1 213 ? -0.777 -19.893 10.295 1.00 92.88 213 PRO A N 1
ATOM 1641 C CA . PRO A 1 213 ? -1.960 -19.095 10.014 1.00 92.88 213 PRO A CA 1
ATOM 1642 C C . PRO A 1 213 ? -2.673 -18.685 11.306 1.00 92.88 213 PRO A C 1
ATOM 1644 O O . PRO A 1 213 ? -3.090 -19.530 12.104 1.00 92.88 213 PRO A O 1
ATOM 1647 N N . VAL A 1 214 ? -2.886 -17.384 11.464 1.00 94.06 214 VAL A N 1
ATOM 1648 C CA . VAL A 1 214 ? -3.668 -16.794 12.547 1.00 94.06 214 VAL A CA 1
ATOM 1649 C C . VAL A 1 214 ? -5.156 -16.985 12.266 1.00 94.06 214 VAL A C 1
ATOM 1651 O O . VAL A 1 214 ? -5.638 -16.768 11.150 1.00 94.06 214 VAL A O 1
ATOM 1654 N N . ARG A 1 215 ? -5.897 -17.398 13.298 1.00 93.69 215 ARG A N 1
ATOM 1655 C CA . ARG A 1 215 ? -7.357 -17.545 13.275 1.00 93.69 215 ARG A CA 1
ATOM 1656 C C . ARG A 1 215 ? -7.983 -16.709 14.380 1.00 93.69 215 ARG A C 1
ATOM 1658 O O . ARG A 1 215 ? -7.403 -16.562 15.451 1.00 93.69 215 ARG A O 1
ATOM 1665 N N . LEU A 1 216 ? -9.184 -16.206 14.117 1.00 92.75 216 LEU A N 1
ATOM 1666 C CA . LEU A 1 216 ? -9.979 -15.505 15.117 1.00 92.75 216 LEU A CA 1
ATOM 1667 C C . LEU A 1 216 ? -10.716 -16.490 16.010 1.00 92.75 216 LEU A C 1
ATOM 1669 O O . LEU A 1 216 ? -11.341 -17.429 15.524 1.00 92.75 216 LEU A O 1
ATOM 1673 N N . SER A 1 217 ? -10.690 -16.201 17.302 1.00 92.44 217 SER A N 1
ATOM 1674 C CA . SER A 1 217 ? -11.507 -16.850 18.317 1.00 92.44 217 SER A CA 1
ATOM 1675 C C . SER A 1 217 ? -11.994 -15.794 19.299 1.00 92.44 217 SER A C 1
ATOM 1677 O O . SER A 1 217 ? -11.256 -14.855 19.604 1.00 92.44 217 SER A O 1
ATOM 1679 N N . TRP A 1 218 ? -13.206 -15.954 19.812 1.00 92.38 218 TRP A N 1
ATOM 1680 C CA . TRP A 1 218 ? -13.848 -14.990 20.700 1.00 92.38 218 TRP A CA 1
ATOM 1681 C C . TRP A 1 218 ? -13.951 -15.564 22.105 1.00 92.38 218 TRP A C 1
ATOM 1683 O O . TRP A 1 218 ? -14.290 -16.732 22.266 1.00 92.38 218 TRP A O 1
ATOM 1693 N N . VAL A 1 219 ? -13.671 -14.758 23.126 1.00 91.62 219 VAL A N 1
ATOM 1694 C CA . VAL A 1 219 ? -13.870 -15.160 24.523 1.00 91.62 219 VAL A CA 1
ATOM 1695 C C . VAL A 1 219 ? -15.150 -14.517 25.023 1.00 91.62 219 VAL A C 1
ATOM 1697 O O . VAL A 1 219 ? -15.274 -13.296 25.049 1.00 91.62 219 VAL A O 1
ATOM 1700 N N . ASP A 1 220 ? -16.099 -15.349 25.430 1.00 89.69 220 ASP A N 1
ATOM 1701 C CA . ASP A 1 220 ? -17.276 -14.906 26.163 1.00 89.69 220 ASP A CA 1
ATOM 1702 C C . ASP A 1 220 ? -16.838 -14.474 27.567 1.00 89.69 220 ASP A C 1
ATOM 1704 O O . ASP A 1 220 ? -16.302 -15.275 28.334 1.00 89.69 220 ASP A O 1
ATOM 1708 N N . THR A 1 221 ? -17.015 -13.197 27.896 1.00 86.50 221 THR A N 1
ATOM 1709 C CA . THR A 1 221 ? -16.509 -12.610 29.144 1.00 86.50 221 THR A CA 1
ATOM 1710 C C . THR A 1 221 ? -17.295 -13.042 30.380 1.00 86.50 221 THR A C 1
ATOM 1712 O O . THR A 1 221 ? -16.750 -12.997 31.481 1.00 86.50 221 THR A O 1
ATOM 1715 N N . GLU A 1 222 ? -18.544 -13.487 30.225 1.00 90.19 222 GLU A N 1
ATOM 1716 C CA . GLU A 1 222 ? -19.366 -13.978 31.335 1.00 90.19 222 GLU A CA 1
ATOM 1717 C C . GLU A 1 222 ? -19.005 -15.421 31.692 1.00 90.19 222 GLU A C 1
ATOM 1719 O O . GLU A 1 222 ? -18.943 -15.790 32.866 1.00 90.19 222 GLU A O 1
ATOM 1724 N N . THR A 1 223 ? -18.764 -16.252 30.676 1.00 92.56 223 THR A N 1
ATOM 1725 C CA . THR A 1 223 ? -18.525 -17.692 30.854 1.00 92.56 223 THR A CA 1
ATOM 1726 C C . THR A 1 223 ? -17.052 -18.087 30.784 1.00 92.56 223 THR A C 1
ATOM 1728 O O . THR A 1 223 ? -16.705 -19.213 31.148 1.00 92.56 223 THR A O 1
ATOM 1731 N N . GLY A 1 224 ? -16.186 -17.201 30.289 1.00 92.69 224 GLY A N 1
ATOM 1732 C CA . GLY A 1 224 ? -14.772 -17.459 30.012 1.00 92.69 224 GLY A CA 1
ATOM 1733 C C . GLY A 1 224 ? -14.533 -18.454 28.871 1.00 92.69 224 GLY A C 1
ATOM 1734 O O . GLY A 1 224 ? -13.409 -18.924 28.691 1.00 92.69 224 GLY A O 1
ATOM 1735 N N . ARG A 1 225 ? -15.576 -18.841 28.125 1.00 92.88 225 ARG A N 1
ATOM 1736 C CA . ARG A 1 225 ? -15.473 -19.853 27.068 1.00 92.88 225 ARG A CA 1
ATOM 1737 C C . ARG A 1 225 ? -14.991 -19.239 25.763 1.00 92.88 225 ARG A C 1
ATOM 1739 O O . ARG A 1 225 ? -15.509 -18.217 25.324 1.00 92.88 225 ARG A O 1
ATOM 1746 N N . ILE A 1 226 ? -14.057 -19.932 25.116 1.00 92.88 226 ILE A N 1
ATOM 1747 C CA . ILE A 1 226 ? -13.624 -19.628 23.752 1.00 92.88 226 ILE A CA 1
ATOM 1748 C C . ILE A 1 226 ? -14.673 -20.166 22.771 1.00 92.88 226 ILE A C 1
ATOM 1750 O O . ILE A 1 226 ? -15.104 -21.316 22.889 1.00 92.88 226 ILE A O 1
ATOM 1754 N N . GLN A 1 227 ? -15.084 -19.338 21.817 1.00 92.69 227 GLN A N 1
ATOM 1755 C CA . GLN A 1 227 ? -16.059 -19.651 20.781 1.00 92.69 227 GLN A CA 1
ATOM 1756 C C . GLN A 1 227 ? -15.513 -19.259 19.403 1.00 92.69 227 GLN A C 1
ATOM 1758 O O . GLN A 1 227 ? -14.927 -18.190 19.234 1.00 92.69 227 GLN A O 1
ATOM 1763 N N . ASP A 1 228 ? -15.773 -20.096 18.398 1.00 89.25 228 ASP A N 1
ATOM 1764 C CA . ASP A 1 228 ? -15.419 -19.806 16.997 1.00 89.25 228 ASP A CA 1
ATOM 1765 C C . ASP A 1 228 ? -16.487 -18.958 16.285 1.00 89.25 228 ASP A C 1
ATOM 1767 O O . ASP A 1 228 ? -16.300 -18.510 15.154 1.00 89.25 228 ASP A O 1
ATOM 1771 N N . THR A 1 229 ? -17.637 -18.744 16.930 1.00 90.00 229 THR A N 1
ATOM 1772 C CA . THR A 1 229 ? -18.738 -17.956 16.370 1.00 90.00 229 THR A CA 1
ATOM 1773 C C . THR A 1 229 ? -18.589 -16.497 16.753 1.00 90.00 229 THR A C 1
ATOM 1775 O O . THR A 1 229 ? -18.235 -16.185 17.885 1.00 90.00 229 THR A O 1
ATOM 1778 N N . ASP A 1 230 ? -18.936 -15.605 15.836 1.00 90.06 230 ASP A N 1
ATOM 1779 C CA . ASP A 1 230 ? -18.911 -14.161 16.050 1.00 90.06 230 ASP A CA 1
ATOM 1780 C C . ASP A 1 230 ? -20.256 -13.615 16.578 1.00 90.06 230 ASP A C 1
ATOM 1782 O O . ASP A 1 230 ? -20.546 -12.417 16.490 1.00 90.06 230 ASP A O 1
ATOM 1786 N N . ALA A 1 231 ? -21.096 -14.506 17.120 1.00 91.12 231 ALA A N 1
ATOM 1787 C CA . ALA A 1 231 ? -22.409 -14.179 17.648 1.00 91.12 231 ALA A CA 1
ATOM 1788 C C . ALA A 1 231 ? -22.288 -13.225 18.845 1.00 91.12 231 ALA A C 1
ATOM 1790 O O . ALA A 1 231 ? -21.558 -13.485 19.795 1.00 91.12 231 ALA A O 1
ATOM 1791 N N . GLY A 1 232 ? -23.019 -12.110 18.793 1.00 89.25 232 GLY A N 1
ATOM 1792 C CA . GLY A 1 232 ? -23.005 -11.091 19.848 1.00 89.25 232 GLY A CA 1
ATOM 1793 C C . GLY A 1 232 ? -21.845 -10.095 19.770 1.00 89.25 232 GLY A C 1
ATOM 1794 O O . GLY A 1 232 ? -21.877 -9.094 20.479 1.00 89.25 232 GLY A O 1
ATOM 1795 N N . VAL A 1 233 ? -20.868 -10.298 18.879 1.00 92.81 233 VAL A N 1
ATOM 1796 C CA . VAL A 1 233 ? -19.778 -9.337 18.673 1.00 92.81 233 VAL A CA 1
ATOM 1797 C C . VAL A 1 233 ? -20.254 -8.219 17.736 1.00 92.81 233 VAL A C 1
ATOM 1799 O O . VAL A 1 233 ? -20.751 -8.514 16.636 1.00 92.81 233 VAL A O 1
ATOM 1802 N N . PRO A 1 234 ? -20.113 -6.933 18.110 1.00 95.69 234 PRO A N 1
ATOM 1803 C CA . PRO A 1 234 ? -20.553 -5.861 17.236 1.00 95.69 234 PRO A CA 1
ATOM 1804 C C . PRO A 1 234 ? -19.746 -5.834 15.926 1.00 95.69 234 PRO A C 1
ATOM 1806 O O . PRO A 1 234 ? -18.611 -6.304 15.822 1.00 95.69 234 PRO A O 1
ATOM 1809 N N . ILE A 1 235 ? -20.407 -5.405 14.846 1.00 96.69 235 ILE A N 1
ATOM 1810 C CA . ILE A 1 235 ? -19.908 -5.591 13.472 1.00 96.69 235 ILE A CA 1
ATOM 1811 C C . ILE A 1 235 ? -18.579 -4.871 13.209 1.00 96.69 235 ILE A C 1
ATOM 1813 O O . ILE A 1 235 ? -17.739 -5.387 12.475 1.00 96.69 235 ILE A O 1
ATOM 1817 N N . THR A 1 236 ? -18.377 -3.726 13.853 1.00 97.75 236 THR A N 1
ATOM 1818 C CA . THR A 1 236 ? -17.176 -2.897 13.764 1.00 97.75 236 THR A CA 1
ATOM 1819 C C . THR A 1 236 ? -15.941 -3.597 14.336 1.00 97.75 236 THR A C 1
ATOM 1821 O O . THR A 1 236 ? -14.875 -3.575 13.726 1.00 97.75 236 THR A O 1
ATOM 1824 N N . GLU A 1 237 ? -16.095 -4.302 15.452 1.00 96.31 237 GLU A N 1
ATOM 1825 C CA . GLU A 1 237 ? -15.056 -5.067 16.137 1.00 96.31 237 GLU A CA 1
ATOM 1826 C C . GLU A 1 237 ? -14.747 -6.345 15.363 1.00 96.31 237 GLU A C 1
ATOM 1828 O O . GLU A 1 237 ? -13.582 -6.675 15.148 1.00 96.31 237 GLU A O 1
ATOM 1833 N N . ARG A 1 238 ? -15.782 -7.025 14.849 1.00 96.31 238 ARG A N 1
ATOM 1834 C CA . ARG A 1 238 ? -15.598 -8.168 13.941 1.00 96.31 238 ARG A CA 1
ATOM 1835 C C . ARG A 1 238 ? -14.768 -7.789 12.725 1.00 96.31 238 ARG A C 1
ATOM 1837 O O . ARG A 1 238 ? -13.880 -8.541 12.332 1.00 96.31 238 ARG A O 1
ATOM 1844 N N . TRP A 1 239 ? -15.052 -6.637 12.130 1.00 97.81 239 TRP A N 1
ATOM 1845 C CA . TRP A 1 239 ? -14.293 -6.124 10.998 1.00 97.81 239 TRP A CA 1
ATOM 1846 C C . TRP A 1 239 ? -12.841 -5.800 11.370 1.00 97.81 239 TRP A C 1
ATOM 1848 O O . TRP A 1 239 ? -11.936 -6.259 10.676 1.00 97.81 239 TRP A O 1
ATOM 1858 N N . ALA A 1 240 ? -12.604 -5.100 12.485 1.00 97.88 240 ALA A N 1
ATOM 1859 C CA . ALA A 1 240 ? -11.255 -4.774 12.955 1.00 97.88 240 ALA A CA 1
ATOM 1860 C C . ALA A 1 240 ? -10.410 -6.037 13.220 1.00 97.88 240 ALA A C 1
ATOM 1862 O O . ALA A 1 240 ? -9.290 -6.158 12.723 1.00 97.88 240 ALA A O 1
ATOM 1863 N N . CYS A 1 241 ? -10.978 -7.038 13.900 1.00 97.06 241 CYS A N 1
ATOM 1864 C CA . CYS A 1 241 ? -10.325 -8.331 14.114 1.00 97.06 241 CYS A CA 1
ATOM 1865 C C . CYS A 1 241 ? -10.014 -9.058 12.795 1.00 97.06 241 CYS A C 1
ATOM 1867 O O . CYS A 1 241 ? -8.949 -9.664 12.646 1.00 97.06 241 CYS A O 1
ATOM 1869 N N . ARG A 1 242 ? -10.930 -9.011 11.818 1.00 97.44 242 ARG A N 1
ATOM 1870 C CA . ARG A 1 242 ? -10.716 -9.620 10.495 1.00 97.44 242 ARG A CA 1
ATOM 1871 C C . ARG A 1 242 ? -9.606 -8.915 9.720 1.00 97.44 242 ARG A C 1
ATOM 1873 O O . ARG A 1 242 ? -8.812 -9.610 9.094 1.00 97.44 242 ARG A O 1
ATOM 1880 N N . LEU A 1 243 ? -9.494 -7.588 9.811 1.00 97.81 243 LEU A N 1
ATOM 1881 C CA . LEU A 1 243 ? -8.367 -6.852 9.231 1.00 97.81 243 LEU A CA 1
ATOM 1882 C C . LEU A 1 243 ? -7.035 -7.253 9.863 1.00 97.81 243 LEU A C 1
ATOM 1884 O O . LEU A 1 243 ? -6.095 -7.553 9.132 1.00 97.81 243 LEU A O 1
ATOM 1888 N N . LEU A 1 244 ? -6.966 -7.320 11.197 1.00 97.44 244 LEU A N 1
ATOM 1889 C CA . LEU A 1 244 ? -5.771 -7.787 11.908 1.00 97.44 244 LEU A CA 1
ATOM 1890 C C . LEU A 1 244 ? -5.369 -9.196 11.471 1.00 97.44 244 LEU A C 1
ATOM 1892 O O . LEU A 1 244 ? -4.198 -9.455 11.227 1.00 97.44 244 LEU A O 1
ATOM 1896 N N . THR A 1 245 ? -6.344 -10.091 11.319 1.00 97.44 245 THR A N 1
ATOM 1897 C CA . THR A 1 245 ? -6.099 -11.475 10.890 1.00 97.44 245 THR A CA 1
ATOM 1898 C C . THR A 1 245 ? -5.622 -11.552 9.448 1.00 97.44 245 THR A C 1
ATOM 1900 O O . THR A 1 245 ? -4.672 -12.275 9.160 1.00 97.44 245 THR A O 1
ATOM 1903 N N . ALA A 1 246 ? -6.247 -10.797 8.539 1.00 97.56 246 ALA A N 1
ATOM 1904 C CA . ALA A 1 246 ? -5.793 -10.699 7.156 1.00 97.56 246 ALA A CA 1
ATOM 1905 C C . ALA A 1 246 ? -4.353 -10.173 7.104 1.00 97.56 246 ALA A C 1
ATOM 1907 O O . ALA A 1 246 ? -3.510 -10.754 6.427 1.00 97.56 246 ALA A O 1
ATOM 1908 N N . ARG A 1 247 ? -4.040 -9.139 7.897 1.00 97.25 247 ARG A N 1
ATOM 1909 C CA . ARG A 1 247 ? -2.691 -8.576 7.971 1.00 97.25 247 ARG A CA 1
ATOM 1910 C C . ARG A 1 247 ? -1.670 -9.554 8.557 1.00 97.25 247 ARG A C 1
ATOM 1912 O O . ARG A 1 247 ? -0.588 -9.677 7.999 1.00 97.25 247 ARG A O 1
ATOM 1919 N N . ALA A 1 248 ? -2.020 -10.271 9.623 1.00 96.62 248 ALA A N 1
ATOM 1920 C CA . ALA A 1 248 ? -1.159 -11.272 10.254 1.00 96.62 248 ALA A CA 1
ATOM 1921 C C . ALA A 1 248 ? -0.833 -12.452 9.326 1.00 96.62 248 ALA A C 1
ATOM 1923 O O . ALA A 1 248 ? 0.246 -13.027 9.410 1.00 96.62 248 ALA A O 1
ATOM 1924 N N . ASN A 1 249 ? -1.762 -12.795 8.432 1.00 96.31 249 ASN A N 1
ATOM 1925 C CA . ASN A 1 249 ? -1.597 -13.853 7.436 1.00 96.31 249 ASN A CA 1
ATOM 1926 C C . ASN A 1 249 ? -0.966 -13.368 6.119 1.00 96.31 249 ASN A C 1
ATOM 1928 O O . ASN A 1 249 ? -0.891 -14.151 5.175 1.00 96.31 249 ASN A O 1
ATOM 1932 N N . ASP A 1 250 ? -0.562 -12.095 6.035 1.00 96.06 250 ASP A N 1
ATOM 1933 C CA . ASP A 1 250 ? -0.115 -11.428 4.802 1.00 96.06 250 ASP A CA 1
ATOM 1934 C C . ASP A 1 250 ? -1.118 -11.560 3.627 1.00 96.06 250 ASP A C 1
ATOM 1936 O O . ASP A 1 250 ? -0.760 -11.545 2.449 1.00 96.06 250 ASP A O 1
ATOM 1940 N N . ASP A 1 251 ? -2.414 -11.673 3.942 1.00 97.31 251 ASP A N 1
ATOM 1941 C CA . ASP A 1 251 ? -3.507 -11.786 2.972 1.00 97.31 251 ASP A CA 1
ATOM 1942 C C . ASP A 1 251 ? -3.984 -10.391 2.547 1.00 97.31 251 ASP A C 1
ATOM 1944 O O . ASP A 1 251 ? -4.958 -9.819 3.057 1.00 97.31 251 ASP A O 1
ATOM 1948 N N . ARG A 1 252 ? -3.236 -9.810 1.606 1.00 95.62 252 ARG A N 1
ATOM 1949 C CA . ARG A 1 252 ? -3.495 -8.465 1.083 1.00 95.62 252 ARG A CA 1
ATOM 1950 C C . ARG A 1 252 ? -4.857 -8.342 0.401 1.00 95.62 252 ARG A C 1
ATOM 1952 O O . ARG A 1 252 ? -5.491 -7.292 0.522 1.00 95.62 252 ARG A O 1
ATOM 1959 N N . ASP A 1 253 ? -5.294 -9.367 -0.321 1.00 97.25 253 ASP A N 1
ATOM 1960 C CA . ASP A 1 253 ? -6.543 -9.312 -1.083 1.00 97.25 253 ASP A CA 1
ATOM 1961 C C . ASP A 1 253 ? -7.740 -9.288 -0.131 1.00 97.25 253 ASP A C 1
ATOM 1963 O O . ASP A 1 253 ? -8.578 -8.388 -0.229 1.00 97.25 253 ASP A O 1
ATOM 1967 N N . MET A 1 254 ? -7.751 -10.168 0.877 1.00 97.75 254 MET A N 1
ATOM 1968 C CA . MET A 1 254 ? -8.766 -10.145 1.931 1.00 97.75 254 MET A CA 1
ATOM 1969 C C . MET A 1 254 ? -8.775 -8.810 2.683 1.00 97.75 254 MET A C 1
ATOM 1971 O O . MET A 1 254 ? -9.842 -8.258 2.949 1.00 97.75 254 MET A O 1
ATOM 1975 N N . PHE A 1 255 ? -7.601 -8.257 3.006 1.00 97.00 255 PHE A N 1
ATOM 1976 C CA . PHE A 1 255 ? -7.500 -6.959 3.678 1.00 97.00 255 PHE A CA 1
ATOM 1977 C C . PHE A 1 255 ? -8.174 -5.843 2.863 1.00 97.00 255 PHE A C 1
ATOM 1979 O O . PHE A 1 255 ? -8.973 -5.069 3.394 1.00 97.00 255 PHE A O 1
ATOM 1986 N N . LEU A 1 256 ? -7.897 -5.770 1.557 1.00 95.38 256 LEU A N 1
ATOM 1987 C CA . LEU A 1 256 ? -8.490 -4.761 0.676 1.00 95.38 256 LEU A CA 1
ATOM 1988 C C . LEU A 1 256 ? -9.988 -4.986 0.456 1.00 95.38 256 LEU A C 1
ATOM 1990 O O . LEU A 1 256 ? -10.743 -4.014 0.389 1.00 95.38 256 LEU A O 1
ATOM 1994 N N . ASP A 1 257 ? -10.432 -6.235 0.360 1.00 97.50 257 ASP A N 1
ATOM 1995 C CA . ASP A 1 257 ? -11.846 -6.562 0.194 1.00 97.50 257 ASP A CA 1
ATOM 1996 C C . ASP A 1 257 ? -12.658 -6.232 1.450 1.00 97.50 257 ASP A C 1
ATOM 1998 O O . ASP A 1 257 ? -13.750 -5.673 1.342 1.00 97.50 257 ASP A O 1
ATOM 2002 N N . LEU A 1 258 ? -12.095 -6.448 2.644 1.00 97.56 258 LEU A N 1
ATOM 2003 C CA . LEU A 1 258 ? -12.687 -5.995 3.904 1.00 97.56 258 LEU A CA 1
ATOM 2004 C C . LEU A 1 258 ? -12.843 -4.474 3.952 1.00 97.56 258 LEU A C 1
ATOM 2006 O O . LEU A 1 258 ? -13.861 -3.993 4.446 1.00 97.56 258 LEU A O 1
ATOM 2010 N N . ILE A 1 259 ? -11.872 -3.708 3.444 1.00 96.31 259 ILE A N 1
ATOM 2011 C CA . ILE A 1 259 ? -11.974 -2.242 3.382 1.00 96.31 259 ILE A CA 1
ATOM 2012 C C . ILE A 1 259 ? -13.075 -1.814 2.407 1.00 96.31 259 ILE A C 1
ATOM 2014 O O . ILE A 1 259 ? -13.902 -0.976 2.755 1.00 96.31 259 ILE A O 1
ATOM 2018 N N . LYS A 1 260 ? -13.125 -2.408 1.208 1.00 96.00 260 LYS A N 1
ATOM 2019 C CA . LYS A 1 260 ? -14.143 -2.093 0.187 1.00 96.00 260 LYS A CA 1
ATOM 2020 C C . LYS A 1 260 ? -15.561 -2.489 0.603 1.00 96.00 260 LYS A C 1
ATOM 2022 O O . LYS A 1 260 ? -16.518 -1.904 0.109 1.00 96.00 260 LYS A O 1
ATOM 2027 N N . ALA A 1 261 ? -15.702 -3.499 1.459 1.00 96.88 261 ALA A N 1
ATOM 2028 C CA . ALA A 1 261 ? -16.999 -3.992 1.912 1.00 96.88 261 ALA A CA 1
ATOM 2029 C C . ALA A 1 261 ? -17.703 -3.048 2.903 1.00 96.88 261 ALA A C 1
ATOM 2031 O O . ALA A 1 261 ? -18.892 -3.232 3.167 1.00 96.88 261 ALA A O 1
ATOM 2032 N N . VAL A 1 262 ? -16.997 -2.060 3.465 1.00 96.31 262 VAL A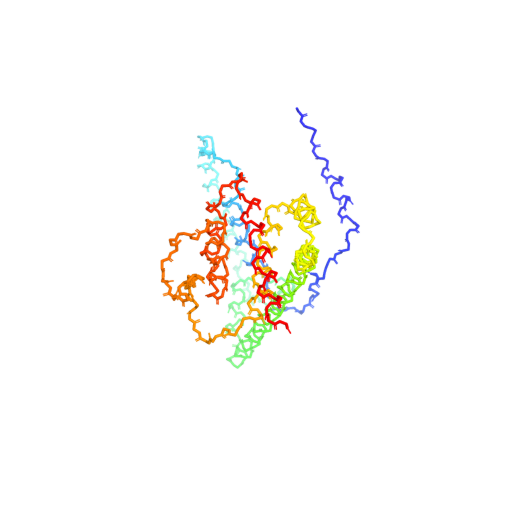 N 1
ATOM 2033 C CA . VAL A 1 262 ? -17.579 -1.102 4.411 1.00 96.31 262 VAL A CA 1
ATOM 2034 C C . VAL A 1 262 ? -18.277 0.027 3.644 1.00 96.31 262 VAL A C 1
ATOM 2036 O O . VAL A 1 262 ? -17.617 0.714 2.867 1.00 96.31 262 VAL A O 1
ATOM 2039 N N . PRO A 1 263 ? -19.581 0.272 3.876 1.00 94.62 263 PRO A N 1
ATOM 2040 C CA . PRO A 1 263 ? -20.272 1.424 3.302 1.00 94.62 263 PRO A CA 1
ATOM 2041 C C . PRO A 1 263 ? -19.616 2.748 3.717 1.00 94.62 263 PRO A C 1
ATOM 2043 O O . PRO A 1 263 ? -19.184 2.896 4.866 1.00 94.62 263 PRO A O 1
ATOM 2046 N N . ASP A 1 264 ? -19.590 3.732 2.818 1.00 92.69 264 ASP A N 1
ATOM 2047 C CA . ASP A 1 264 ? -18.938 5.030 3.045 1.00 92.69 264 ASP A CA 1
ATOM 2048 C C . ASP A 1 264 ? -19.467 5.750 4.297 1.00 92.69 264 ASP A C 1
ATOM 2050 O O . ASP A 1 264 ? -18.706 6.388 5.027 1.00 92.69 264 ASP A O 1
ATOM 2054 N N . GLU A 1 265 ? -20.763 5.634 4.588 1.00 93.69 265 GLU A N 1
ATOM 2055 C CA . GLU A 1 265 ? -21.404 6.205 5.774 1.00 93.69 265 GLU A CA 1
ATOM 2056 C C . GLU A 1 265 ? -20.991 5.511 7.082 1.00 93.69 265 GLU A C 1
ATOM 2058 O O . GLU A 1 265 ? -21.055 6.114 8.154 1.00 93.69 265 GLU A O 1
ATOM 2063 N N . ALA A 1 266 ? -20.534 4.260 7.003 1.00 95.12 266 ALA A N 1
ATOM 2064 C CA . ALA A 1 266 ? -20.146 3.446 8.148 1.00 95.12 266 ALA A CA 1
ATOM 2065 C C . ALA A 1 266 ? -18.627 3.429 8.386 1.00 95.12 266 ALA A C 1
ATOM 2067 O O . ALA A 1 266 ? -18.182 2.943 9.430 1.00 95.12 266 ALA A O 1
ATOM 2068 N N . ILE A 1 267 ? -17.822 3.961 7.458 1.00 94.25 267 ILE A N 1
ATOM 2069 C CA . ILE A 1 267 ? -16.357 3.857 7.508 1.00 94.25 267 ILE A CA 1
ATOM 2070 C C . ILE A 1 267 ? -15.758 4.473 8.774 1.00 94.25 267 ILE A C 1
ATOM 2072 O O . ILE A 1 267 ? -14.824 3.919 9.343 1.00 94.25 267 ILE A O 1
ATOM 2076 N N . GLY A 1 268 ? -16.330 5.578 9.266 1.00 95.06 268 GLY A N 1
ATOM 2077 C CA . GLY A 1 268 ? -15.844 6.256 10.470 1.00 95.06 268 GLY A CA 1
ATOM 2078 C C . GLY A 1 268 ? -15.915 5.371 11.716 1.00 95.06 268 GLY A C 1
ATOM 2079 O O . GLY A 1 268 ? -14.943 5.289 12.461 1.00 95.06 268 GLY A O 1
ATOM 2080 N N . ALA A 1 269 ? -17.027 4.653 11.903 1.00 96.94 269 ALA A N 1
ATOM 2081 C CA . ALA A 1 269 ? -17.211 3.753 13.041 1.00 96.94 269 ALA A CA 1
ATOM 2082 C C . ALA A 1 269 ? -16.255 2.549 12.982 1.00 96.94 269 ALA A C 1
ATOM 2084 O O . ALA A 1 269 ? -15.678 2.164 13.994 1.00 96.94 269 ALA A O 1
ATOM 2085 N N . HIS A 1 270 ? -16.038 1.995 11.786 1.00 98.06 270 HIS A N 1
ATOM 2086 C CA . HIS A 1 270 ? -15.115 0.880 11.567 1.00 98.06 270 HIS A CA 1
ATOM 2087 C C . HIS A 1 270 ? -13.662 1.291 11.836 1.00 98.06 270 HIS A C 1
ATOM 2089 O O . HIS A 1 270 ? -12.966 0.647 12.619 1.00 98.06 270 HIS A O 1
ATOM 2095 N N . VAL A 1 271 ? -13.223 2.414 11.259 1.00 97.38 271 VAL A N 1
ATOM 2096 C CA . VAL A 1 271 ? -11.887 2.988 11.492 1.00 97.38 271 V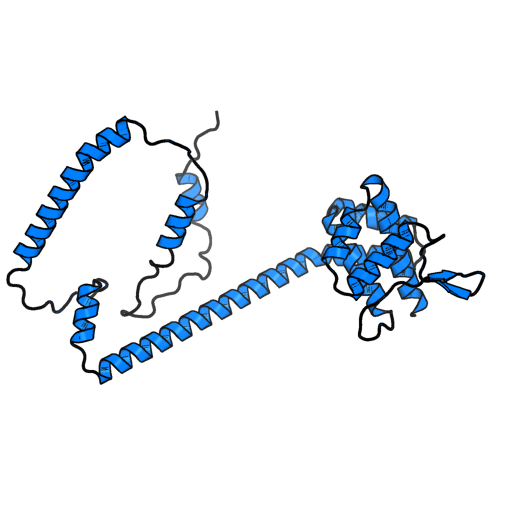AL A CA 1
ATOM 2097 C C . VAL A 1 271 ? -11.672 3.296 12.978 1.00 97.38 271 VAL A C 1
ATOM 2099 O O . VAL A 1 271 ? -10.616 2.966 13.518 1.00 97.38 271 VAL A O 1
ATOM 2102 N N . GLY A 1 272 ? -12.678 3.866 13.651 1.00 97.19 272 GLY A N 1
ATOM 2103 C CA . GLY A 1 272 ? -12.658 4.117 15.093 1.00 97.19 272 GLY A CA 1
ATOM 2104 C C . GLY A 1 272 ? -12.463 2.841 15.919 1.00 97.19 272 GLY A C 1
ATOM 2105 O O . GLY A 1 272 ? -11.594 2.799 16.790 1.00 97.19 272 GLY A O 1
ATOM 2106 N N . ALA A 1 273 ? -13.203 1.775 15.601 1.00 97.50 273 ALA A N 1
ATOM 2107 C CA . ALA A 1 273 ? -13.057 0.486 16.274 1.00 97.50 273 ALA A CA 1
ATOM 2108 C C . ALA A 1 273 ? -11.671 -0.139 16.052 1.00 97.50 273 ALA A C 1
ATOM 2110 O O . ALA A 1 273 ? -11.094 -0.689 16.986 1.00 97.50 273 ALA A O 1
ATOM 2111 N N . MET A 1 274 ? -11.096 -0.011 14.851 1.00 98.19 274 MET A N 1
ATOM 2112 C CA . MET A 1 274 ? -9.752 -0.524 14.569 1.00 98.19 274 MET A CA 1
ATOM 2113 C C . MET A 1 274 ? -8.663 0.210 15.362 1.00 98.19 274 MET A C 1
ATOM 2115 O O . MET A 1 274 ? -7.810 -0.442 15.965 1.00 98.19 274 MET A O 1
ATOM 2119 N N . VAL A 1 275 ? -8.684 1.550 15.415 1.00 97.75 275 VAL A N 1
ATOM 2120 C CA . VAL A 1 275 ? -7.682 2.296 16.203 1.00 97.75 275 VAL A CA 1
ATOM 2121 C C . VAL A 1 275 ? -7.847 2.047 17.706 1.00 97.75 275 VAL A C 1
ATOM 2123 O O . VAL A 1 275 ? -6.849 1.923 18.413 1.00 97.75 275 VAL A O 1
ATOM 2126 N N . GLN A 1 276 ? -9.086 1.905 18.193 1.00 97.69 276 GLN A N 1
ATOM 2127 C CA . GLN A 1 276 ? -9.360 1.518 19.579 1.00 97.69 276 GLN A CA 1
ATOM 2128 C C . GLN A 1 276 ? -8.808 0.122 19.886 1.00 97.69 276 GLN A C 1
ATOM 2130 O O . GLN A 1 276 ? -8.118 -0.055 20.885 1.00 97.69 276 GLN A O 1
ATOM 2135 N N . MET A 1 277 ? -9.054 -0.854 19.011 1.00 97.38 277 MET A N 1
ATOM 2136 C CA . MET A 1 277 ? -8.566 -2.222 19.175 1.00 97.38 277 MET A CA 1
ATOM 2137 C C . MET A 1 277 ? -7.037 -2.288 19.201 1.00 97.38 277 MET A C 1
ATOM 2139 O O . MET A 1 277 ? -6.470 -2.907 20.100 1.00 97.38 277 MET A O 1
ATOM 2143 N N . ALA A 1 278 ? -6.364 -1.601 18.273 1.00 97.56 278 ALA A N 1
ATOM 2144 C CA . ALA A 1 278 ? -4.906 -1.505 18.277 1.00 97.56 278 ALA A CA 1
ATOM 2145 C C . ALA A 1 278 ? -4.380 -0.856 19.567 1.00 97.56 278 ALA A C 1
ATOM 2147 O O . ALA A 1 278 ? -3.424 -1.352 20.162 1.00 97.56 278 ALA A O 1
ATOM 2148 N N . ALA A 1 279 ? -5.021 0.222 20.034 1.00 97.50 279 ALA A N 1
ATOM 2149 C CA . ALA A 1 279 ? -4.650 0.883 21.280 1.00 97.50 279 ALA A CA 1
ATOM 2150 C C . ALA A 1 279 ? -4.751 -0.064 22.486 1.00 97.50 279 ALA A C 1
ATOM 2152 O O . ALA A 1 279 ? -3.799 -0.132 23.265 1.00 97.50 279 ALA A O 1
ATOM 2153 N N . CYS A 1 280 ? -5.849 -0.818 22.602 1.00 96.44 280 CYS A N 1
ATOM 2154 C CA . CYS A 1 280 ? -6.052 -1.794 23.674 1.00 96.44 280 CYS A CA 1
ATOM 2155 C C . CYS A 1 280 ? -4.983 -2.895 23.657 1.00 96.44 280 CYS A C 1
ATOM 2157 O O . CYS A 1 280 ? -4.337 -3.114 24.678 1.00 96.44 280 CYS A O 1
ATOM 2159 N N . ILE A 1 281 ? -4.718 -3.516 22.498 1.00 96.19 281 ILE A N 1
ATOM 2160 C CA . ILE A 1 281 ? -3.685 -4.563 22.358 1.00 96.19 281 ILE A CA 1
ATOM 2161 C C . ILE A 1 281 ? -2.316 -4.046 22.823 1.00 96.19 281 ILE A C 1
ATOM 2163 O O . ILE A 1 281 ? -1.602 -4.717 23.567 1.00 96.19 281 ILE A O 1
ATOM 2167 N N . ILE A 1 282 ? -1.949 -2.828 22.416 1.00 96.19 282 ILE A N 1
ATOM 2168 C CA . ILE A 1 282 ? -0.658 -2.231 22.777 1.00 96.19 282 ILE A CA 1
ATOM 2169 C C . ILE A 1 282 ? -0.578 -1.905 24.274 1.00 96.19 282 ILE A C 1
ATOM 2171 O O . ILE A 1 282 ? 0.505 -1.991 24.852 1.00 96.19 282 ILE A O 1
ATOM 2175 N N . GLN A 1 283 ? -1.684 -1.494 24.899 1.00 95.25 283 GLN A N 1
ATOM 2176 C CA . GLN A 1 283 ? -1.735 -1.195 26.333 1.00 95.25 283 GLN A CA 1
ATOM 2177 C C . GLN A 1 283 ? -1.660 -2.452 27.198 1.00 95.25 283 GLN A C 1
ATOM 2179 O O . GLN A 1 283 ? -0.973 -2.429 28.211 1.00 95.25 283 GLN A O 1
ATOM 2184 N N . GLU A 1 284 ? -2.340 -3.531 26.811 1.00 93.06 284 GLU A N 1
ATOM 2185 C CA . GLU A 1 284 ? -2.352 -4.790 27.569 1.00 93.06 284 GLU A CA 1
ATOM 2186 C C . GLU A 1 284 ? -1.007 -5.529 27.521 1.00 93.06 284 GLU A C 1
ATOM 2188 O O . GLU A 1 284 ? -0.691 -6.301 28.423 1.00 93.06 284 GLU A O 1
ATOM 2193 N N . ALA A 1 285 ? -0.203 -5.280 26.485 1.00 91.31 285 ALA A N 1
ATOM 2194 C CA . ALA A 1 285 ? 1.127 -5.861 26.330 1.00 91.31 285 ALA A CA 1
ATOM 2195 C C . ALA A 1 285 ? 2.253 -5.098 27.066 1.00 91.31 285 ALA A C 1
ATOM 2197 O O . ALA A 1 285 ? 3.412 -5.513 26.968 1.00 91.31 285 ALA A O 1
ATOM 2198 N N . ALA A 1 286 ? 1.955 -3.968 27.722 1.00 82.00 286 ALA A N 1
ATOM 2199 C CA . ALA A 1 286 ? 2.926 -3.102 28.408 1.00 82.00 286 ALA A CA 1
ATOM 2200 C C . ALA A 1 286 ? 3.007 -3.392 29.914 1.00 82.00 286 ALA A C 1
ATOM 2202 O O . ALA A 1 286 ? 4.148 -3.403 30.430 1.00 82.00 286 ALA A O 1
#

Radius of gyration: 34.17 Å; chains: 1; bounding box: 64×49×94 Å

Organism: NCBI:txid453573